Protein AF-0000000069320226 (afdb_homodimer)

Solvent-accessible surface area (backbone atoms only — not comparable to full-atom values): 16463 Å² total; per-residue (Å²): 126,46,78,75,74,82,74,47,65,64,61,58,48,52,56,50,51,58,56,57,62,67,60,66,72,74,77,67,80,69,78,72,74,33,50,42,43,72,74,37,72,58,61,58,64,47,79,33,36,35,83,75,21,48,74,45,47,28,36,53,41,37,29,59,73,36,49,50,47,40,26,36,74,86,66,43,79,59,66,71,36,90,81,41,33,42,65,42,82,47,23,33,40,37,35,48,42,46,58,78,87,66,67,42,59,89,73,43,49,37,41,38,30,46,32,31,34,36,94,70,32,71,44,72,54,67,65,20,45,35,38,57,42,78,73,70,74,75,70,75,70,71,76,130,124,50,77,77,72,83,77,47,66,63,61,57,49,54,54,50,52,58,56,57,62,70,58,66,72,73,78,68,79,70,78,71,74,35,48,41,42,72,74,37,72,57,61,58,63,45,77,32,37,35,83,73,22,48,74,47,49,27,35,54,41,37,30,60,72,36,48,51,47,41,26,37,75,86,66,43,78,58,65,70,36,90,82,42,31,41,64,44,84,45,24,34,39,36,33,48,43,47,57,78,86,67,68,43,58,89,75,40,47,35,40,40,27,46,32,32,34,37,93,70,33,71,43,72,52,66,66,21,45,35,39,58,41,79,74,71,74,75,70,75,72,71,74,131

Secondary structure (DSSP, 8-state):
--------HHHHHHHHHHHHHT-----------EEEEEEEPPPSEEEEETTT-EEE--EEEEESPPEEEEEETTSPBP--BTTTEEE-TTS-EEE----GGG--HHHHEEEEEEEEE-SS-EEEEEEEEEEEE-----------/--------HHHHHHHHHHHHHT-----------EEEEEEEPPPSEEEEETTT-EEE--EEEEESPPEEEEEETTSPBP--BTTTEEE-TTS-EEE----GGG--HHHHEEEEEEEEE-SS-EEEEEEEEEEEE-----------

Organism: Aedes albopictus (NCBI:txid7160)

Foldseek 3Di:
DDDPPPPPVVVVVVVVVVVVVVPPVPPPPCLPWWWKDWPDFWDQEDEEALAPWDKTATAIQTVVGWWKFKAFPVGHTDADDPQAWHADRRHMITGHRDDPVPDDCRRQFGWMWMWIGDPVGIDIGHIYGHHYDYPPPPPPPPDD/DDPPPPPPVVVVVVVVVVVVVVPPVPPPPCLPWWWKDWPDFWDQEDEEALAPWDKTATAIQTVVGWWKFKAFPVGHTDADDPQAWHADRRHMITGHRDDPVPDDCRRQFGWMWMWIGDPVGIDIGHIYGHHYDYPPPPPPPPDD

pLDDT: mean 82.7, std 19.98, range [33.03, 98.56]

InterPro domains:
  IPR007110 Immunoglobulin-like domain [PS50835] (36-125)
  IPR013783 Immunoglobulin-like fold [G3DSA:2.60.40.10] (31-133)
  IPR036179 Immunoglobulin-like domain superfamily [SSF48726] (34-122)

Structure (mmCIF, N/CA/C/O backbone):
data_AF-0000000069320226-model_v1
#
loop_
_entity.id
_entity.type
_entity.pdbx_description
1 polymer 'Uncharacterized protein'
#
loop_
_atom_site.group_PDB
_atom_site.id
_atom_site.type_symbol
_atom_site.label_atom_id
_atom_site.label_alt_id
_atom_site.label_comp_id
_atom_site.label_asym_id
_atom_site.label_entity_id
_atom_site.label_seq_id
_atom_site.pdbx_PDB_ins_code
_atom_site.Cartn_x
_atom_site.Cartn_y
_atom_site.Cartn_z
_atom_site.occupancy
_atom_site.B_iso_or_equiv
_atom_site.auth_seq_id
_atom_site.auth_comp_id
_atom_site.auth_asym_id
_atom_site.auth_atom_id
_atom_site.pdbx_PDB_model_num
ATOM 1 N N . MET A 1 1 ? 8.789 -79.75 -36.688 1 33.66 1 MET A N 1
ATOM 2 C CA . MET A 1 1 ? 9.211 -78.75 -35.688 1 33.66 1 MET A CA 1
ATOM 3 C C . MET A 1 1 ? 9.125 -77.375 -36.25 1 33.66 1 MET A C 1
ATOM 5 O O . MET A 1 1 ? 9.938 -76.938 -37.094 1 33.66 1 MET A O 1
ATOM 9 N N . ARG A 1 2 ? 7.789 -76.875 -36.469 1 36.62 2 ARG A N 1
ATOM 10 C CA . ARG A 1 2 ? 7.387 -75.688 -37.156 1 36.62 2 ARG A CA 1
ATOM 11 C C . ARG A 1 2 ? 7.816 -74.438 -36.406 1 36.62 2 ARG A C 1
ATOM 13 O O . ARG A 1 2 ? 7.566 -74.312 -35.188 1 36.62 2 ARG A O 1
ATOM 20 N N . CYS A 1 3 ? 9.008 -73.875 -36.719 1 41.38 3 CYS A N 1
ATOM 21 C CA . CYS A 1 3 ? 9.648 -72.625 -36.281 1 41.38 3 CYS A CA 1
ATOM 22 C C . CYS A 1 3 ? 8.711 -71.438 -36.438 1 41.38 3 CYS A C 1
ATOM 24 O O . CYS A 1 3 ? 8.203 -71.188 -37.531 1 41.38 3 CYS A O 1
ATOM 26 N N . ILE A 1 4 ? 7.809 -71.062 -35.438 1 42.97 4 ILE A N 1
ATOM 27 C CA . ILE A 1 4 ? 6.969 -69.875 -35.406 1 42.97 4 ILE A CA 1
ATOM 28 C C . ILE A 1 4 ? 7.828 -68.625 -35.625 1 42.97 4 ILE A C 1
ATOM 30 O O . ILE A 1 4 ? 8.789 -68.438 -34.875 1 42.97 4 ILE A O 1
ATOM 34 N N . ARG A 1 5 ? 7.988 -68.125 -36.906 1 45.09 5 ARG A N 1
ATOM 35 C CA . ARG A 1 5 ? 8.656 -66.875 -37.312 1 45.09 5 ARG A CA 1
ATOM 36 C C . ARG A 1 5 ? 7.988 -65.688 -36.719 1 45.09 5 ARG A C 1
ATOM 38 O O . ARG A 1 5 ? 6.824 -65.375 -37 1 45.09 5 ARG A O 1
ATOM 45 N N . ILE A 1 6 ? 8.352 -65.312 -35.469 1 53.41 6 ILE A N 1
ATOM 46 C CA . ILE A 1 6 ? 8.023 -64.125 -34.719 1 53.41 6 ILE A CA 1
ATOM 47 C C . ILE A 1 6 ? 8.18 -62.875 -35.594 1 53.41 6 ILE A C 1
ATOM 49 O O . ILE A 1 6 ? 7.91 -61.75 -35.188 1 53.41 6 ILE A O 1
ATOM 53 N N . ASN A 1 7 ? 8.609 -63.094 -36.969 1 54.53 7 ASN A N 1
ATOM 54 C CA . ASN A 1 7 ? 8.875 -61.906 -37.75 1 54.53 7 ASN A CA 1
ATOM 55 C C . ASN A 1 7 ? 7.598 -61.312 -38.312 1 54.53 7 ASN A C 1
ATOM 57 O O . ASN A 1 7 ? 7.449 -61.219 -39.531 1 54.53 7 ASN A O 1
ATOM 61 N N . ASP A 1 8 ? 6.461 -61.625 -37.656 1 59.06 8 ASP A N 1
ATOM 62 C CA . ASP A 1 8 ? 5.328 -61 -38.312 1 59.06 8 ASP A CA 1
ATOM 63 C C . ASP A 1 8 ? 5.305 -59.5 -38.031 1 59.06 8 ASP A C 1
ATOM 65 O O . ASP A 1 8 ? 5.305 -59.062 -36.875 1 59.06 8 ASP A O 1
ATOM 69 N N . PRO A 1 9 ? 5.613 -58.688 -39.094 1 71.5 9 PRO A N 1
ATOM 70 C CA . PRO A 1 9 ? 5.68 -57.219 -39.062 1 71.5 9 PRO A CA 1
ATOM 71 C C . PRO A 1 9 ? 4.414 -56.594 -38.5 1 71.5 9 PRO A C 1
ATOM 73 O O . PRO A 1 9 ? 4.465 -55.469 -37.938 1 71.5 9 PRO A O 1
ATOM 76 N N . MET A 1 10 ? 3.326 -57.312 -38.469 1 66.88 10 MET A N 1
ATOM 77 C CA . MET A 1 10 ? 2.082 -56.719 -38 1 66.88 10 MET A CA 1
ATOM 78 C C . MET A 1 10 ? 2.066 -56.594 -36.5 1 66.88 10 MET A C 1
ATOM 80 O O . MET A 1 10 ? 1.554 -55.594 -35.938 1 66.88 10 MET A O 1
ATOM 84 N N . VAL A 1 11 ? 2.664 -57.625 -35.844 1 68 11 VAL A N 1
ATOM 85 C CA . VAL A 1 11 ? 2.678 -57.594 -34.375 1 68 11 VAL A CA 1
ATOM 86 C C . VAL A 1 11 ? 3.627 -56.5 -33.906 1 68 11 VAL A C 1
ATOM 88 O O . VAL A 1 11 ? 3.324 -55.812 -32.938 1 68 11 VAL A O 1
ATOM 91 N N . THR A 1 12 ? 4.738 -56.375 -34.625 1 69.88 12 THR A N 1
ATOM 92 C CA . THR A 1 12 ? 5.695 -55.344 -34.281 1 69.88 12 THR A CA 1
ATOM 93 C C . THR A 1 12 ? 5.098 -53.938 -34.5 1 69.88 12 THR A C 1
ATOM 95 O O . THR A 1 12 ? 5.328 -53.031 -33.719 1 69.88 12 THR A O 1
ATOM 98 N N . MET A 1 13 ? 4.309 -53.844 -35.531 1 68.12 13 MET A N 1
ATOM 99 C CA . MET A 1 13 ? 3.68 -52.531 -35.844 1 68.12 13 MET A CA 1
ATOM 100 C C . MET A 1 13 ? 2.609 -52.219 -34.781 1 68.12 13 MET A C 1
ATOM 102 O O . MET A 1 13 ? 2.471 -51.062 -34.375 1 68.12 13 MET A O 1
ATOM 106 N N . ALA A 1 14 ? 1.894 -53.281 -34.375 1 66.5 14 ALA A N 1
ATOM 107 C CA . ALA A 1 14 ? 0.832 -53.062 -33.406 1 66.5 14 ALA A CA 1
ATOM 108 C C . ALA A 1 14 ? 1.408 -52.656 -32.031 1 66.5 14 ALA A C 1
ATOM 110 O O . ALA A 1 14 ? 0.855 -51.781 -31.359 1 66.5 14 ALA A O 1
ATOM 111 N N . LEU A 1 15 ? 2.58 -53.219 -31.703 1 63.09 15 LEU A N 1
ATOM 112 C CA . LEU A 1 15 ? 3.254 -52.844 -30.453 1 63.09 15 LEU A CA 1
ATOM 113 C C . LEU A 1 15 ? 3.814 -51.438 -30.516 1 63.09 15 LEU A C 1
ATOM 115 O O . LEU A 1 15 ? 3.742 -50.688 -29.547 1 63.09 15 LEU A O 1
ATOM 119 N N . LEU A 1 16 ? 4.238 -51 -31.672 1 63.66 16 LEU A N 1
ATOM 120 C CA . LEU A 1 16 ? 4.762 -49.656 -31.859 1 63.66 16 LEU A CA 1
ATOM 121 C C . LEU A 1 16 ? 3.641 -48.625 -31.781 1 63.66 16 LEU A C 1
ATOM 123 O O . LEU A 1 16 ? 3.814 -47.531 -31.203 1 63.66 16 LEU A O 1
ATOM 127 N N . LEU A 1 17 ? 2.479 -48.906 -32.375 1 61.53 17 LEU A N 1
ATOM 128 C CA . LEU A 1 17 ? 1.35 -47.969 -32.312 1 61.53 17 LEU A CA 1
ATOM 129 C C . LEU A 1 17 ? 0.829 -47.844 -30.891 1 61.53 17 LEU A C 1
ATOM 131 O O . LEU A 1 17 ? 0.44 -46.75 -30.469 1 61.53 17 LEU A O 1
ATOM 135 N N . ALA A 1 18 ? 0.818 -48.906 -30.156 1 60.84 18 ALA A N 1
ATOM 136 C CA . ALA A 1 18 ? 0.368 -48.844 -28.766 1 60.84 18 ALA A CA 1
ATOM 137 C C . ALA A 1 18 ? 1.322 -48.031 -27.922 1 60.84 18 ALA A C 1
ATOM 139 O O . ALA A 1 18 ? 0.889 -47.281 -27.031 1 60.84 18 ALA A O 1
ATOM 140 N N . LEU A 1 19 ? 2.588 -48.031 -28.266 1 59.72 19 LEU A N 1
ATOM 141 C CA . LEU A 1 19 ? 3.57 -47.219 -27.562 1 59.72 19 LEU A CA 1
ATOM 142 C C . LEU A 1 19 ? 3.42 -45.75 -27.922 1 59.72 19 LEU A C 1
ATOM 144 O O . LEU A 1 19 ? 3.568 -44.875 -27.062 1 59.72 19 LEU A O 1
ATOM 148 N N . TRP A 1 20 ? 3.146 -45.406 -29.188 1 58.53 20 TRP A N 1
ATOM 149 C CA . TRP A 1 20 ? 2.98 -44.031 -29.609 1 58.53 20 TRP A CA 1
ATOM 150 C C . TRP A 1 20 ? 1.748 -43.406 -28.953 1 58.53 20 TRP A C 1
ATOM 152 O O . TRP A 1 20 ? 1.756 -42.219 -28.609 1 58.53 20 TRP A O 1
ATOM 162 N N . MET A 1 21 ? 0.679 -44.062 -28.844 1 52.94 21 MET A N 1
ATOM 163 C CA . MET A 1 21 ? -0.532 -43.406 -28.328 1 52.94 21 MET A CA 1
ATOM 164 C C . MET A 1 21 ? -0.373 -43.031 -26.859 1 52.94 21 MET A C 1
ATOM 166 O O . MET A 1 21 ? -1.13 -42.219 -26.344 1 52.94 21 MET A O 1
ATOM 170 N N . ASN A 1 22 ? 0.373 -43.812 -26.203 1 51.66 22 ASN A N 1
ATOM 171 C CA . ASN A 1 22 ? 0.366 -43.5 -24.781 1 51.66 22 ASN A CA 1
ATOM 172 C C . ASN A 1 22 ? 1.066 -42.188 -24.5 1 51.66 22 ASN A C 1
ATOM 174 O O . ASN A 1 22 ? 1.091 -41.719 -23.359 1 51.66 22 ASN A O 1
ATOM 178 N N . PHE A 1 23 ? 1.789 -41.688 -25.5 1 52.38 23 PHE A N 1
ATOM 179 C CA . PHE A 1 23 ? 2.479 -40.469 -25.125 1 52.38 23 PHE A CA 1
ATOM 180 C C . PHE A 1 23 ? 1.559 -39.25 -25.297 1 52.38 23 PHE A C 1
ATOM 182 O O . PHE A 1 23 ? 1.672 -38.5 -26.266 1 52.38 23 PHE A O 1
ATOM 189 N N . GLY A 1 24 ? 0.287 -39.438 -25.391 1 48.84 24 GLY A N 1
ATOM 190 C CA . GLY A 1 24 ? -0.36 -38.156 -25.297 1 48.84 24 GLY A CA 1
ATOM 191 C C . GLY A 1 24 ? 0.166 -37.281 -24.172 1 48.84 24 GLY A C 1
ATOM 192 O O . GLY A 1 24 ? -0.126 -37.562 -23 1 48.84 24 GLY A O 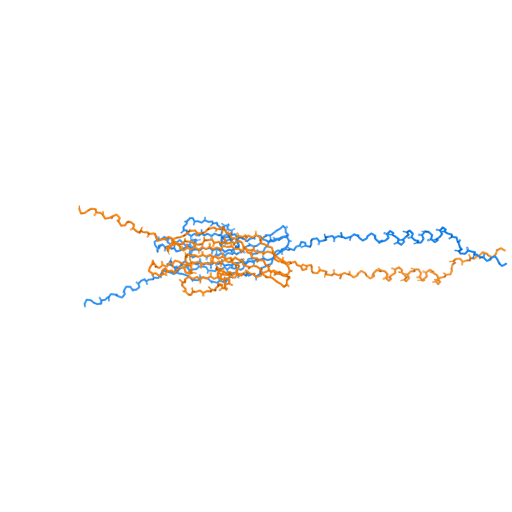1
ATOM 193 N N . PHE A 1 25 ? 1.41 -36.812 -24.234 1 49.41 25 PHE A N 1
ATOM 194 C CA . PHE A 1 25 ? 1.939 -35.75 -23.375 1 49.41 25 PHE A CA 1
ATOM 195 C C . PHE A 1 25 ? 0.95 -34.594 -23.266 1 49.41 25 PHE A C 1
ATOM 197 O O . PHE A 1 25 ? 0.789 -33.812 -24.203 1 49.41 25 PHE A O 1
ATOM 204 N N . THR A 1 26 ? -0.249 -34.75 -22.75 1 49.97 26 THR A N 1
ATOM 205 C CA . THR A 1 26 ? -1.006 -33.562 -22.406 1 49.97 26 THR A CA 1
ATOM 206 C C . THR A 1 26 ? -0.141 -32.562 -21.625 1 49.97 26 THR A C 1
ATOM 208 O O . THR A 1 26 ? 0.236 -32.844 -20.484 1 49.97 26 THR A O 1
ATOM 211 N N . LEU A 1 27 ? 0.745 -31.812 -22.281 1 49.94 27 LEU A N 1
ATOM 212 C CA . LEU A 1 27 ? 1.272 -30.578 -21.688 1 49.94 27 LEU A CA 1
ATOM 213 C C . LEU A 1 27 ? 0.163 -29.781 -21 1 49.94 27 LEU A C 1
ATOM 215 O O . LEU A 1 27 ? -0.677 -29.188 -21.672 1 49.94 27 LEU A O 1
ATOM 219 N N . ALA A 1 28 ? -0.624 -30.281 -20.156 1 48.59 28 ALA A N 1
ATOM 220 C CA . ALA A 1 28 ? -1.536 -29.438 -19.375 1 48.59 28 ALA A CA 1
ATOM 221 C C . ALA A 1 28 ? -0.806 -28.25 -18.766 1 48.59 28 ALA A C 1
ATOM 223 O O . ALA A 1 28 ? 0.168 -28.422 -18.031 1 48.59 28 ALA A O 1
ATOM 224 N N . PHE A 1 29 ? -0.643 -27.141 -19.469 1 53.44 29 PHE A N 1
ATOM 225 C CA . PHE A 1 29 ? -0.378 -25.875 -18.812 1 53.44 29 PHE A CA 1
ATOM 226 C C . PHE A 1 29 ? -1.276 -25.703 -17.594 1 53.44 29 PHE A C 1
ATOM 228 O O . PHE A 1 29 ? -2.459 -25.391 -17.719 1 53.44 29 PHE A O 1
ATOM 235 N N . ASP A 1 30 ? -1.322 -26.5 -16.656 1 55.81 30 ASP A N 1
ATOM 236 C CA . ASP A 1 30 ? -2.139 -26.359 -15.445 1 55.81 30 ASP A CA 1
ATOM 237 C C . ASP A 1 30 ? -1.843 -25.047 -14.727 1 55.81 30 ASP A C 1
ATOM 239 O O . ASP A 1 30 ? -0.76 -24.875 -14.164 1 55.81 30 ASP A O 1
ATOM 243 N N . SER A 1 31 ? -2.24 -23.906 -15.359 1 66.19 31 SER A N 1
ATOM 244 C CA . SER A 1 31 ? -2.258 -22.703 -14.539 1 66.19 31 SER A CA 1
ATOM 245 C C . SER A 1 31 ? -2.867 -22.969 -13.164 1 66.19 31 SER A C 1
ATOM 247 O O . SER A 1 31 ? -3.996 -23.453 -13.07 1 66.19 31 SER A O 1
ATOM 249 N N . HIS A 1 32 ? -2.16 -23.406 -12.133 1 81.44 32 HIS A N 1
ATOM 250 C CA . HIS A 1 32 ? -2.629 -23.734 -10.797 1 81.44 32 HIS A CA 1
ATOM 251 C C . HIS A 1 32 ? -3.307 -22.547 -10.133 1 81.44 32 HIS A C 1
ATOM 253 O O . HIS A 1 32 ? -2.672 -21.516 -9.906 1 81.44 32 HIS A O 1
ATOM 259 N N . LEU A 1 33 ? -4.633 -22.516 -10.164 1 91.69 33 LEU A N 1
ATOM 260 C CA . LEU A 1 33 ? -5.406 -21.547 -9.398 1 91.69 33 LEU A CA 1
ATOM 261 C C . LEU A 1 33 ? -5.172 -21.703 -7.902 1 91.69 33 LEU A C 1
ATOM 263 O O . LEU A 1 33 ? -5.129 -22.828 -7.398 1 91.69 33 LEU A O 1
ATOM 267 N N . ARG A 1 34 ? -4.801 -20.625 -7.324 1 93.56 34 ARG A N 1
ATOM 268 C CA . ARG A 1 34 ? -4.562 -20.594 -5.887 1 93.56 34 ARG A CA 1
ATOM 269 C C . ARG A 1 34 ? -5.359 -19.484 -5.223 1 93.56 34 ARG A C 1
ATOM 271 O O . ARG A 1 34 ? -5.383 -18.344 -5.715 1 93.56 34 ARG A O 1
ATOM 278 N N . GLY A 1 35 ? -6.035 -19.75 -4.082 1 96.25 35 GLY A N 1
ATOM 279 C CA . GLY A 1 35 ? -6.77 -18.75 -3.33 1 96.25 35 GLY A CA 1
ATOM 280 C C . GLY A 1 35 ? -5.871 -17.719 -2.662 1 96.25 35 GLY A C 1
ATOM 281 O O . GLY A 1 35 ? -4.656 -17.906 -2.592 1 96.25 35 GLY A O 1
ATOM 282 N N . PRO A 1 36 ? -6.52 -16.719 -2.145 1 97.94 36 PRO A N 1
ATOM 283 C CA . PRO A 1 36 ? -5.73 -15.664 -1.501 1 97.94 36 PRO A CA 1
ATOM 284 C C . PRO A 1 36 ? -5.152 -16.094 -0.158 1 97.94 36 PRO A C 1
ATOM 286 O O . PRO A 1 36 ? -5.793 -16.844 0.583 1 97.94 36 PRO A O 1
ATOM 289 N N . SER A 1 37 ? -3.928 -15.633 0.042 1 97.25 37 SER A N 1
ATOM 290 C CA . SER A 1 37 ? -3.254 -15.773 1.329 1 97.25 37 SER A CA 1
ATOM 291 C C . SER A 1 37 ? -2.51 -14.492 1.701 1 97.25 37 SER A C 1
ATOM 293 O O . SER A 1 37 ? -1.798 -13.922 0.875 1 97.25 37 SER A O 1
ATOM 295 N N . PHE A 1 38 ? -2.699 -14.031 2.955 1 97.62 38 PHE A N 1
ATOM 296 C CA . PHE A 1 38 ? -2.055 -12.789 3.354 1 97.62 38 PHE A CA 1
ATOM 297 C C . PHE A 1 38 ? -0.539 -12.938 3.354 1 97.62 38 PHE A C 1
ATOM 299 O O . PHE A 1 38 ? -0.006 -13.898 3.912 1 97.62 38 PHE A O 1
ATOM 306 N N . VAL A 1 39 ? 0.011 -12.109 2.621 1 96.06 39 VAL A N 1
ATOM 307 C CA . VAL A 1 39 ? 1.458 -11.961 2.73 1 96.06 39 VAL A CA 1
ATOM 308 C C . VAL A 1 39 ? 1.794 -11.055 3.912 1 96.06 39 VAL A C 1
ATOM 310 O O . VAL A 1 39 ? 2.738 -11.32 4.66 1 96.06 39 VAL A O 1
ATOM 313 N N . MET A 1 40 ? 0.945 -9.992 4.047 1 94.56 40 MET A N 1
ATOM 314 C CA . MET A 1 40 ? 1.042 -9.055 5.156 1 94.56 40 MET A CA 1
ATOM 315 C C . MET A 1 40 ? -0.34 -8.727 5.715 1 94.56 40 MET A C 1
ATOM 317 O O . MET A 1 40 ? -1.155 -8.102 5.035 1 94.56 40 MET A O 1
ATOM 321 N N . GLU A 1 41 ? -0.503 -9.062 6.969 1 95.69 41 GLU A N 1
ATOM 322 C CA . GLU A 1 41 ? -1.722 -8.656 7.664 1 95.69 41 GLU A CA 1
ATOM 323 C C . GLU A 1 41 ? -1.539 -7.305 8.352 1 95.69 41 GLU A C 1
ATOM 325 O O . GLU A 1 41 ? -0.445 -6.984 8.82 1 95.69 41 GLU A O 1
ATOM 330 N N . PRO A 1 42 ? -2.65 -6.605 8.562 1 96.62 42 PRO A N 1
ATOM 331 C CA . PRO A 1 42 ? -2.525 -5.324 9.266 1 96.62 42 PRO A CA 1
ATOM 332 C C . PRO A 1 42 ? -2.279 -5.488 10.758 1 96.62 42 PRO A C 1
ATOM 334 O O . PRO A 1 42 ? -2.553 -6.555 11.32 1 96.62 42 PRO A O 1
ATOM 337 N N . PRO A 1 43 ? -1.676 -4.504 11.328 1 95.25 43 PRO A N 1
ATOM 338 C CA . PRO A 1 43 ? -1.485 -4.574 12.781 1 95.25 43 PRO A CA 1
ATOM 339 C C . PRO A 1 43 ? -2.805 -4.598 13.547 1 95.25 43 PRO A C 1
ATOM 341 O O . PRO A 1 43 ? -3.832 -4.148 13.031 1 95.25 43 PRO A O 1
ATOM 344 N N . PRO A 1 44 ? -2.744 -5.109 14.75 1 96.75 44 PRO A N 1
ATOM 345 C CA . PRO A 1 44 ? -3.996 -5.219 15.508 1 96.75 44 PRO A CA 1
ATOM 346 C C . PRO A 1 44 ? -4.52 -3.863 15.977 1 96.75 44 PRO A C 1
ATOM 348 O O . PRO A 1 44 ? -5.715 -3.719 16.25 1 96.75 44 PRO A O 1
ATOM 351 N N . ARG A 1 45 ? -3.529 -2.92 16.156 1 97.69 45 ARG A N 1
ATOM 352 C CA . ARG A 1 45 ? -3.922 -1.595 16.625 1 97.69 45 ARG A CA 1
ATOM 353 C C . ARG A 1 45 ? -3.152 -0.503 15.891 1 97.69 45 ARG A C 1
ATOM 355 O O . ARG A 1 45 ? -1.973 -0.674 15.57 1 97.69 45 ARG A O 1
ATOM 362 N N . LEU A 1 46 ? -3.846 0.582 15.703 1 96.75 46 LEU A N 1
ATOM 363 C CA . LEU A 1 46 ? -3.248 1.803 15.18 1 96.75 46 LEU A CA 1
ATOM 364 C C . LEU A 1 46 ? -3.691 3.018 15.984 1 96.75 46 LEU A C 1
ATOM 366 O O . LEU A 1 46 ? -4.883 3.33 16.047 1 96.75 46 LEU A O 1
ATOM 370 N N . GLU A 1 47 ? -2.752 3.652 16.609 1 96.44 47 GLU A N 1
ATOM 371 C CA . GLU A 1 47 ? -2.986 4.941 17.25 1 96.44 47 GLU A CA 1
ATOM 372 C C . GLU A 1 47 ? -2.27 6.066 16.516 1 96.44 47 GLU A C 1
ATOM 374 O O . GLU A 1 47 ? -1.083 5.953 16.203 1 96.44 47 GLU A O 1
ATOM 379 N N . PHE A 1 48 ? -3.014 7.156 16.281 1 92.5 48 PHE A N 1
ATOM 380 C CA . PHE A 1 48 ? -2.402 8.266 15.547 1 92.5 48 PHE A CA 1
ATOM 381 C C . PHE A 1 48 ? -2.998 9.594 15.992 1 92.5 48 PHE A C 1
ATOM 383 O O . PHE A 1 48 ? -4.008 9.625 16.703 1 92.5 48 PHE A O 1
ATOM 390 N N . SER A 1 49 ? -2.391 10.68 15.641 1 91.12 49 SER A N 1
ATOM 391 C CA . SER A 1 49 ? -2.895 12.008 15.969 1 91.12 49 SER A CA 1
ATOM 392 C C . SER A 1 49 ? -3.596 12.648 14.773 1 91.12 49 SER A C 1
ATOM 394 O O . SER A 1 49 ? -3.357 12.258 13.633 1 91.12 49 SER A O 1
ATOM 396 N N . ASN A 1 50 ? -4.383 13.578 15.008 1 90.38 50 ASN A N 1
ATOM 397 C CA . ASN A 1 50 ? -5.109 14.266 13.945 1 90.38 50 ASN A CA 1
ATOM 398 C C . ASN A 1 50 ? -4.16 15.016 13.016 1 90.38 50 ASN A C 1
ATOM 400 O O . ASN A 1 50 ? -4.457 15.203 11.836 1 90.38 50 ASN A O 1
ATOM 404 N N . SER A 1 51 ? -3.016 15.414 13.523 1 83.62 51 SER A N 1
ATOM 405 C CA . SER A 1 51 ? -2.107 16.234 12.742 1 83.62 51 SER A CA 1
ATOM 406 C C . SER A 1 51 ? -1.215 15.383 11.844 1 83.62 51 SER A C 1
ATOM 408 O O . SER A 1 51 ? -0.777 15.836 10.781 1 83.62 51 SER A O 1
ATOM 410 N N . SER A 1 52 ? -1.021 14.141 12.164 1 83.44 52 SER A N 1
ATOM 411 C CA . SER A 1 52 ? -0.086 13.305 11.422 1 83.44 52 SER A CA 1
ATOM 412 C C . SER A 1 52 ? -0.817 12.398 10.438 1 83.44 52 SER A C 1
ATOM 414 O O . SER A 1 52 ? -0.263 12.023 9.406 1 83.44 52 SER A O 1
ATOM 416 N N . GLY A 1 53 ? -2.064 12.117 10.836 1 89.44 53 GLY A N 1
ATOM 417 C CA . GLY A 1 53 ? -2.748 11.094 10.062 1 89.44 53 GLY A CA 1
ATOM 418 C C . GLY A 1 53 ? -2.26 9.688 10.367 1 89.44 53 GLY A C 1
ATOM 419 O O . GLY A 1 53 ? -1.542 9.477 11.344 1 89.44 53 GLY A O 1
ATOM 420 N N . GLY A 1 54 ? -2.805 8.695 9.578 1 91.56 54 GLY A N 1
ATOM 421 C CA . GLY A 1 54 ? -2.441 7.305 9.789 1 91.56 54 GLY A CA 1
ATOM 422 C C . GLY A 1 54 ? -2.613 6.453 8.547 1 91.56 54 GLY A C 1
ATOM 423 O O . GLY A 1 54 ? -3.186 6.902 7.551 1 91.56 54 GLY A O 1
ATOM 424 N N . TRP A 1 55 ? -2.023 5.266 8.617 1 94.75 55 TRP A N 1
ATOM 425 C CA . TRP A 1 55 ? -2.18 4.348 7.492 1 94.75 55 TRP A CA 1
ATOM 426 C C . TRP A 1 55 ? -2.152 2.9 7.965 1 94.75 55 TRP A C 1
ATOM 428 O O . TRP A 1 55 ? -1.469 2.568 8.938 1 94.75 55 TRP A O 1
ATOM 438 N N . LEU A 1 56 ? -2.828 2.043 7.246 1 96.38 56 LEU A N 1
ATOM 439 C CA . LEU A 1 56 ? -2.846 0.594 7.406 1 96.38 56 LEU A CA 1
ATOM 440 C C . LEU A 1 56 ? -2.436 -0.1 6.113 1 96.38 56 LEU A C 1
ATOM 442 O O . LEU A 1 56 ? -2.832 0.321 5.023 1 96.38 56 LEU A O 1
ATOM 446 N N . ASP A 1 57 ? -1.565 -1.054 6.191 1 96.25 57 ASP A N 1
ATOM 447 C CA . ASP A 1 57 ? -1.168 -1.781 4.988 1 96.25 57 ASP A CA 1
ATOM 448 C C . ASP A 1 57 ? -1.548 -3.258 5.09 1 96.25 57 ASP A C 1
ATOM 450 O O . ASP A 1 57 ? -1.578 -3.822 6.188 1 96.25 57 ASP A O 1
ATOM 454 N N . CYS A 1 58 ? -1.828 -3.848 4.043 1 97.56 58 CYS A N 1
ATOM 455 C CA . CYS A 1 58 ? -2.23 -5.238 3.855 1 97.56 58 CYS A CA 1
ATOM 456 C C . CYS A 1 58 ? -1.844 -5.738 2.469 1 97.56 58 CYS A C 1
ATOM 458 O O . CYS A 1 58 ? -1.842 -4.969 1.506 1 97.56 58 CYS A O 1
ATOM 460 N N . SER A 1 59 ? -1.448 -6.961 2.305 1 97.19 59 SER A N 1
ATOM 461 C CA . SER A 1 59 ? -1.146 -7.562 1.009 1 97.19 59 SER A CA 1
ATOM 462 C C . SER A 1 59 ? -1.431 -9.062 1.015 1 97.19 59 SER A C 1
ATOM 464 O O . SER A 1 59 ? -1.465 -9.688 2.076 1 97.19 59 SER A O 1
ATOM 466 N N . ALA A 1 60 ? -1.655 -9.531 -0.117 1 97.12 60 ALA A N 1
ATOM 467 C CA . ALA A 1 60 ? -1.964 -10.953 -0.261 1 97.12 60 ALA A CA 1
ATOM 468 C C . ALA A 1 60 ? -1.413 -11.5 -1.573 1 97.12 60 ALA A C 1
ATOM 470 O O . ALA A 1 60 ? -1.201 -10.75 -2.529 1 97.12 60 ALA A O 1
ATOM 471 N N . SER A 1 61 ? -1.175 -12.773 -1.561 1 95.25 61 SER A N 1
ATOM 472 C CA . SER A 1 61 ? -0.765 -13.492 -2.76 1 95.25 61 SER A CA 1
ATOM 473 C C . SER A 1 61 ? -1.806 -14.531 -3.162 1 95.25 61 SER A C 1
ATOM 475 O O . SER A 1 61 ? -2.654 -14.914 -2.354 1 95.25 61 SER A O 1
ATOM 477 N N . GLY A 1 62 ? -1.786 -14.828 -4.43 1 94.56 62 GLY A N 1
ATOM 478 C CA . GLY A 1 62 ? -2.68 -15.812 -5.02 1 94.56 62 GLY A CA 1
ATOM 479 C C . GLY A 1 62 ? -2.584 -15.875 -6.531 1 94.56 62 GLY A C 1
ATOM 480 O O . GLY A 1 62 ? -1.866 -15.086 -7.145 1 94.56 62 GLY A O 1
ATOM 481 N N . SER A 1 63 ? -3.266 -16.922 -6.988 1 91.12 63 SER A N 1
ATOM 482 C CA . SER A 1 63 ? -3.387 -17.078 -8.438 1 91.12 63 SER A CA 1
ATOM 483 C C . SER A 1 63 ? -4.832 -17.328 -8.844 1 91.12 63 SER A C 1
ATOM 485 O O . SER A 1 63 ? -5.398 -18.375 -8.547 1 91.12 63 SER A O 1
ATOM 487 N N . PRO A 1 64 ? -5.445 -16.359 -9.484 1 93.06 64 PRO A N 1
ATOM 488 C CA . PRO A 1 64 ? -4.852 -15.078 -9.883 1 93.06 64 PRO A CA 1
ATOM 489 C C . PRO A 1 64 ? -4.594 -14.156 -8.695 1 93.06 64 PRO A C 1
ATOM 491 O O . PRO A 1 64 ? -5.055 -14.422 -7.582 1 93.06 64 PRO A O 1
ATOM 494 N N . GLN A 1 65 ? -3.775 -13.023 -8.969 1 95 65 GLN A N 1
ATOM 495 C CA . GLN A 1 65 ? -3.453 -12.047 -7.93 1 95 65 GLN A CA 1
ATOM 496 C C . GLN A 1 65 ? -4.719 -11.492 -7.285 1 95 65 GLN A C 1
ATOM 498 O O . GLN A 1 65 ? -5.609 -11 -7.977 1 95 65 GLN A O 1
ATOM 503 N N . PRO A 1 66 ? -4.785 -11.508 -5.996 1 97.44 66 PRO A N 1
ATOM 504 C CA . PRO A 1 66 ? -5.992 -11.039 -5.312 1 97.44 66 PRO A CA 1
ATOM 505 C C . PRO A 1 66 ? -6.105 -9.516 -5.293 1 97.44 66 PRO A C 1
ATOM 507 O O . PRO A 1 66 ? -5.09 -8.812 -5.352 1 97.44 66 PRO A O 1
ATOM 510 N N . THR A 1 67 ? -7.312 -9.062 -5.152 1 96.94 67 THR A N 1
ATOM 511 C CA . THR A 1 67 ? -7.598 -7.66 -4.855 1 96.94 67 THR A CA 1
ATOM 512 C C . THR A 1 67 ? -7.723 -7.441 -3.35 1 96.94 67 THR A C 1
ATOM 514 O O . THR A 1 67 ? -8.148 -8.344 -2.621 1 96.94 67 THR A O 1
ATOM 517 N N . ILE A 1 68 ? -7.297 -6.289 -2.9 1 97.06 68 ILE A N 1
ATOM 518 C CA . ILE A 1 68 ? -7.379 -5.938 -1.485 1 97.06 68 ILE A CA 1
ATOM 519 C C . ILE A 1 68 ? -8.453 -4.871 -1.281 1 97.06 68 ILE A C 1
ATOM 521 O O . ILE A 1 68 ? -8.484 -3.871 -2.002 1 97.06 68 ILE A O 1
ATOM 525 N N . ASP A 1 69 ? -9.312 -5.16 -0.331 1 97.69 69 ASP A N 1
ATOM 526 C CA . ASP A 1 69 ? -10.336 -4.211 0.102 1 97.69 69 ASP A CA 1
ATOM 527 C C . ASP A 1 69 ? -10.383 -4.113 1.625 1 97.69 69 ASP A C 1
ATOM 529 O O . ASP A 1 69 ? -9.688 -4.859 2.322 1 97.69 69 ASP A O 1
ATOM 533 N N . TRP A 1 70 ? -11.25 -3.143 2.07 1 98.38 70 TRP A N 1
ATOM 534 C CA . TRP A 1 70 ? -11.383 -2.967 3.512 1 98.38 70 TRP A CA 1
ATOM 535 C C . TRP A 1 70 ? -12.844 -2.979 3.934 1 98.38 70 TRP A C 1
ATOM 537 O O . TRP A 1 70 ? -13.711 -2.514 3.191 1 98.38 70 TRP A O 1
ATOM 547 N N . LEU A 1 71 ? -13.016 -3.5 5.109 1 98.06 71 LEU A N 1
ATOM 548 C CA . LEU A 1 71 ? -14.344 -3.523 5.711 1 98.06 71 LEU A CA 1
ATOM 549 C C . LEU A 1 71 ? -14.359 -2.74 7.02 1 98.06 71 LEU A C 1
ATOM 551 O O . LEU A 1 71 ? -13.359 -2.703 7.738 1 98.06 71 L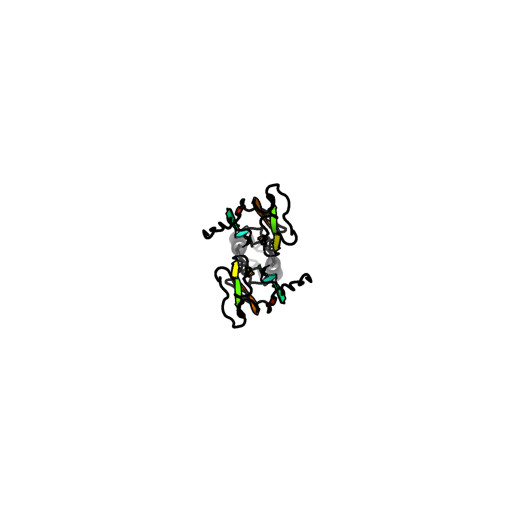EU A O 1
ATOM 555 N N . SER A 1 72 ? -15.531 -2.199 7.258 1 95.69 72 SER A N 1
ATOM 556 C CA . SER A 1 72 ? -15.781 -1.602 8.562 1 95.69 72 SER A CA 1
ATOM 557 C C . SER A 1 72 ? -16.297 -2.641 9.555 1 95.69 72 SER A C 1
ATOM 559 O O . SER A 1 72 ? -16.516 -3.799 9.195 1 95.69 72 SER A O 1
ATOM 561 N N . VAL A 1 73 ? -16.438 -2.211 10.766 1 89.62 73 VAL A N 1
ATOM 562 C CA . VAL A 1 73 ? -16.828 -3.104 11.852 1 89.62 73 VAL A CA 1
ATOM 563 C C . VAL A 1 73 ? -18.188 -3.727 11.547 1 89.62 73 VAL A C 1
ATOM 565 O O . VAL A 1 73 ? -18.438 -4.883 11.891 1 89.62 73 VAL A O 1
ATOM 568 N N . ASP A 1 74 ? -18.969 -2.953 10.875 1 91.44 74 ASP A N 1
ATOM 569 C CA . ASP A 1 74 ? -20.312 -3.436 10.602 1 91.44 74 ASP A CA 1
ATOM 570 C C . ASP A 1 74 ? -20.328 -4.316 9.359 1 91.44 74 ASP A C 1
ATOM 572 O O . ASP A 1 74 ? -21.406 -4.777 8.938 1 91.44 74 ASP A O 1
ATOM 576 N N . GLY A 1 75 ? -19.281 -4.52 8.75 1 91.12 75 GLY A N 1
ATOM 577 C CA . GLY A 1 75 ? -19.188 -5.395 7.594 1 91.12 75 GLY A CA 1
ATOM 578 C C . GLY A 1 75 ? -19.406 -4.668 6.281 1 91.12 75 GLY A C 1
ATOM 579 O O . GLY A 1 75 ? -19.469 -5.297 5.219 1 91.12 75 GLY A O 1
ATOM 580 N N . THR A 1 76 ? -19.484 -3.387 6.395 1 94 76 THR A N 1
ATOM 581 C CA . THR A 1 76 ? -19.656 -2.619 5.168 1 94 76 THR A CA 1
ATOM 582 C C . THR A 1 76 ? -18.312 -2.277 4.535 1 94 76 THR A C 1
ATOM 584 O O . THR A 1 76 ? -17.297 -2.191 5.23 1 94 76 THR A O 1
ATOM 587 N N . SER A 1 77 ? -18.359 -2.064 3.195 1 96.56 77 SER A N 1
ATOM 588 C CA . SER A 1 77 ? -17.141 -1.744 2.461 1 96.56 77 SER A CA 1
ATOM 589 C C . SER A 1 77 ? -16.656 -0.33 2.775 1 96.56 77 SER A C 1
ATOM 591 O O . SER A 1 77 ? -17.469 0.597 2.867 1 96.56 77 SER A O 1
ATOM 593 N N . VAL A 1 78 ? -15.422 -0.216 2.992 1 96.38 78 VAL A N 1
ATOM 594 C CA . VAL A 1 78 ? -14.781 1.067 3.262 1 96.38 78 VAL A CA 1
ATOM 595 C C . VAL A 1 78 ? -14.32 1.701 1.952 1 96.38 78 VAL A C 1
ATOM 597 O O . VAL A 1 78 ? -13.586 1.078 1.178 1 96.38 78 VAL A O 1
ATOM 600 N N . GLY A 1 79 ? -14.742 2.822 1.644 1 94.44 79 GLY A N 1
ATOM 601 C CA . GLY A 1 79 ? -14.312 3.527 0.446 1 94.44 79 GLY A CA 1
ATOM 602 C C . GLY A 1 79 ? -13.688 4.879 0.74 1 94.44 79 GLY A C 1
ATOM 603 O O . GLY A 1 79 ? -13.445 5.219 1.901 1 94.44 79 GLY A O 1
ATOM 604 N N . ASP A 1 80 ? -13.406 5.582 -0.326 1 93.94 80 ASP A N 1
ATOM 605 C CA . ASP A 1 80 ? -12.797 6.906 -0.208 1 93.94 80 ASP A CA 1
ATOM 606 C C . ASP A 1 80 ? -13.781 7.906 0.401 1 93.94 80 ASP A C 1
ATOM 608 O O . ASP A 1 80 ? -14.977 7.871 0.1 1 93.94 80 ASP A O 1
ATOM 612 N N . VAL A 1 81 ? -13.258 8.656 1.286 1 94.44 81 VAL A N 1
ATOM 613 C CA . VAL A 1 81 ? -13.945 9.844 1.787 1 94.44 81 VAL A CA 1
ATOM 614 C C . VAL A 1 81 ? -13.078 11.078 1.549 1 94.44 81 VAL A C 1
ATOM 616 O O . VAL A 1 81 ? -11.984 11.195 2.105 1 94.44 81 VAL A O 1
ATOM 619 N N . GLY A 1 82 ? -13.531 11.961 0.771 1 90.56 82 GLY A N 1
ATOM 620 C CA . GLY A 1 82 ? -12.758 13.125 0.367 1 90.56 82 GLY A CA 1
ATOM 621 C C . GLY A 1 82 ? -12.078 13.82 1.531 1 90.56 82 GLY A C 1
ATOM 622 O O . GLY A 1 82 ? -12.742 14.203 2.498 1 90.56 82 GLY A O 1
ATOM 623 N N . GLY A 1 83 ? -10.797 13.969 1.451 1 87.69 83 GLY A N 1
ATOM 624 C CA . GLY A 1 83 ? -10.031 14.695 2.449 1 87.69 83 GLY A CA 1
ATOM 625 C C . GLY A 1 83 ? -9.969 13.984 3.787 1 87.69 83 GLY A C 1
ATOM 626 O O . GLY A 1 83 ? -9.531 14.562 4.785 1 87.69 83 GLY A O 1
ATOM 627 N N . VAL A 1 84 ? -10.469 12.891 3.889 1 92.75 84 VAL A N 1
ATOM 628 C CA . VAL A 1 84 ? -10.523 12.211 5.18 1 92.75 84 VAL A CA 1
ATOM 629 C C . VAL A 1 84 ? -9.852 10.844 5.074 1 92.75 84 VAL A C 1
ATOM 631 O O . VAL A 1 84 ? -8.938 10.539 5.844 1 92.75 84 VAL A O 1
ATOM 634 N N . ARG A 1 85 ? -10.289 10 4.148 1 94.69 85 ARG A N 1
ATOM 635 C CA . ARG A 1 85 ? -9.812 8.625 4.016 1 94.69 85 ARG A CA 1
ATOM 636 C C . ARG A 1 85 ? -9.633 8.25 2.549 1 94.69 85 ARG A C 1
ATOM 638 O O . ARG A 1 85 ? -10.438 8.633 1.699 1 94.69 85 ARG A O 1
ATOM 645 N N . ARG A 1 86 ? -8.617 7.516 2.264 1 93.5 86 ARG A N 1
ATOM 646 C CA . ARG A 1 86 ? -8.352 6.996 0.925 1 93.5 86 ARG A CA 1
ATOM 647 C C . ARG A 1 86 ? -7.902 5.543 0.981 1 93.5 86 ARG A C 1
ATOM 649 O O . ARG A 1 86 ? -7.09 5.172 1.833 1 93.5 86 ARG A O 1
ATOM 656 N N . VAL A 1 87 ? -8.461 4.77 0.117 1 95.5 87 VAL A N 1
ATOM 657 C CA . VAL A 1 87 ? -7.996 3.395 -0.041 1 95.5 87 VAL A CA 1
ATOM 658 C C . VAL A 1 87 ? -7.18 3.271 -1.324 1 95.5 87 VAL A C 1
ATOM 660 O O . VAL A 1 87 ? -7.715 3.416 -2.426 1 95.5 87 VAL A O 1
ATOM 663 N N . LEU A 1 88 ? -5.945 2.932 -1.177 1 94.25 88 LEU A N 1
ATOM 664 C CA . LEU A 1 88 ? -5.062 2.814 -2.334 1 94.25 88 LEU A CA 1
ATOM 665 C C . LEU A 1 88 ? -5.219 1.453 -3.002 1 94.25 88 LEU A C 1
ATOM 667 O O . LEU A 1 88 ? -5.613 0.481 -2.354 1 94.25 88 LEU A O 1
ATOM 671 N N . ARG A 1 89 ? -4.805 1.34 -4.164 1 90.94 89 ARG A N 1
ATOM 672 C CA . ARG A 1 89 ? -5.047 0.156 -4.984 1 90.94 89 ARG A CA 1
ATOM 673 C C . ARG A 1 89 ? -4.199 -1.019 -4.512 1 90.94 89 ARG A C 1
ATOM 675 O O . ARG A 1 89 ? -4.574 -2.178 -4.699 1 90.94 89 ARG A O 1
ATOM 682 N N . ASN A 1 90 ? -3.1 -0.701 -3.918 1 95 90 ASN A N 1
ATOM 683 C CA . ASN A 1 90 ? -2.225 -1.789 -3.494 1 95 90 ASN A CA 1
ATOM 684 C C . ASN A 1 90 ? -2.604 -2.307 -2.109 1 95 90 ASN A C 1
ATOM 686 O O . ASN A 1 90 ? -1.906 -3.15 -1.545 1 95 90 ASN A O 1
ATOM 690 N N . GLY A 1 91 ? -3.633 -1.735 -1.522 1 95.5 91 GLY A N 1
ATOM 691 C CA . GLY A 1 91 ? -4.148 -2.303 -0.288 1 95.5 91 GLY A CA 1
ATOM 692 C C . GLY A 1 91 ? -3.871 -1.44 0.929 1 95.5 91 GLY A C 1
ATOM 693 O O . GLY A 1 91 ? -4.082 -1.872 2.064 1 95.5 91 GLY A O 1
ATOM 694 N N . THR A 1 92 ? -3.424 -0.239 0.735 1 96.88 92 THR A N 1
ATOM 695 C CA . THR A 1 92 ? -3.18 0.674 1.847 1 96.88 92 THR A CA 1
ATOM 696 C C . THR A 1 92 ? -4.418 1.521 2.133 1 96.88 92 THR A C 1
ATOM 698 O O . THR A 1 92 ? -5.035 2.057 1.21 1 96.88 92 THR A O 1
ATOM 701 N N . LEU A 1 93 ? -4.781 1.594 3.342 1 97.06 93 LEU A N 1
ATOM 702 C CA . LEU A 1 93 ? -5.82 2.512 3.799 1 97.06 93 LEU A CA 1
ATOM 703 C C . LEU A 1 93 ? -5.203 3.74 4.461 1 97.06 93 LEU A C 1
ATOM 705 O O . LEU A 1 93 ? -4.492 3.623 5.461 1 97.06 93 LEU A O 1
ATOM 709 N N . VAL A 1 94 ? -5.5 4.898 3.947 1 95.38 94 VAL A N 1
ATOM 710 C CA . VAL A 1 94 ? -4.918 6.145 4.43 1 95.38 94 VAL A CA 1
ATOM 711 C C . VAL A 1 94 ? -5.977 6.965 5.16 1 95.38 94 VAL A C 1
ATOM 713 O O . VAL A 1 94 ? -7.074 7.18 4.637 1 95.38 94 VAL A O 1
ATOM 716 N N . LEU A 1 95 ? -5.609 7.391 6.289 1 95.31 95 LEU A N 1
ATOM 717 C CA . LEU A 1 95 ? -6.387 8.367 7.043 1 95.31 95 LEU A CA 1
ATOM 718 C C . LEU A 1 95 ? -5.672 9.711 7.094 1 95.31 95 LEU A C 1
ATOM 720 O O . LEU A 1 95 ? -4.648 9.852 7.77 1 95.31 95 LEU A O 1
ATOM 724 N N . LEU A 1 96 ? -6.223 10.633 6.488 1 91.75 96 LEU A N 1
ATOM 725 C CA . LEU A 1 96 ? -5.562 11.93 6.34 1 91.75 96 LEU A CA 1
ATOM 726 C C . LEU A 1 96 ? -5.664 12.742 7.629 1 91.75 96 LEU A C 1
ATOM 728 O O . LEU A 1 96 ? -6.555 12.5 8.445 1 91.75 96 LEU A O 1
ATOM 732 N N . PRO A 1 97 ? -4.68 13.68 7.746 1 88.38 97 PRO A N 1
ATOM 733 C CA . PRO A 1 97 ? -4.848 14.609 8.859 1 88.38 97 PRO A CA 1
ATOM 734 C C . PRO A 1 97 ? -6.176 15.367 8.805 1 88.38 97 PRO A C 1
ATOM 736 O O . PRO A 1 97 ? -6.738 15.547 7.723 1 88.38 97 PRO A O 1
ATOM 739 N N . PHE A 1 98 ? -6.641 15.789 9.969 1 89.69 98 PHE A N 1
ATOM 740 C CA . PHE A 1 98 ? -7.93 16.469 10.055 1 89.69 98 PHE A CA 1
ATOM 741 C C . PHE A 1 98 ? -7.961 17.422 11.234 1 89.69 98 PHE A C 1
ATOM 743 O O . PHE A 1 98 ? -7.254 17.219 12.227 1 89.69 98 PHE A O 1
ATOM 750 N N . PRO A 1 99 ? -8.703 18.469 11.031 1 90.81 99 PRO A N 1
ATOM 751 C CA . PRO A 1 99 ? -8.898 19.297 12.219 1 90.81 99 PRO A CA 1
ATOM 752 C C . PRO A 1 99 ? -9.617 18.562 13.344 1 90.81 99 PRO A C 1
ATOM 754 O O . PRO A 1 99 ? -10.508 17.75 13.086 1 90.81 99 PRO A O 1
ATOM 757 N N . ALA A 1 100 ? -9.234 18.891 14.547 1 90.88 100 ALA A N 1
ATOM 758 C CA . ALA A 1 100 ? -9.82 18.219 15.703 1 90.88 100 ALA A CA 1
ATOM 759 C C . ALA A 1 100 ? -11.352 18.297 15.656 1 90.88 100 ALA A C 1
ATOM 761 O O . ALA A 1 100 ? -12.031 17.344 16.062 1 90.88 100 ALA A O 1
ATOM 762 N N . ALA A 1 101 ? -11.82 19.344 15.078 1 92.88 101 ALA A N 1
ATOM 763 C CA . ALA A 1 101 ? -13.258 19.562 15.023 1 92.88 101 ALA A CA 1
ATOM 764 C C . ALA A 1 101 ? -13.922 18.625 14.023 1 92.88 101 ALA A C 1
ATOM 766 O O . ALA A 1 101 ? -15.141 18.422 14.062 1 92.88 101 ALA A O 1
ATOM 767 N N . ALA A 1 102 ? -13.148 18.078 13.164 1 93.06 102 ALA A N 1
ATOM 768 C CA . ALA A 1 102 ? -13.703 17.25 12.102 1 93.06 102 ALA A CA 1
ATOM 769 C C . ALA A 1 102 ? -13.594 15.766 12.453 1 93.06 102 ALA A C 1
ATOM 771 O O . ALA A 1 102 ? -13.758 14.906 11.586 1 93.06 102 ALA A O 1
ATOM 772 N N . PHE A 1 103 ? -13.438 15.539 13.727 1 94.75 103 PHE A N 1
ATOM 773 C CA . PHE A 1 103 ? -13.312 14.164 14.203 1 94.75 103 PHE A CA 1
ATOM 774 C C . PHE A 1 103 ? -14.578 13.367 13.906 1 94.75 103 PHE A C 1
ATOM 776 O O . PHE A 1 103 ? -15.695 13.844 14.148 1 94.75 103 PHE A O 1
ATOM 783 N N . ARG A 1 104 ? -14.352 12.18 13.398 1 95.31 104 ARG A N 1
ATOM 784 C CA . ARG A 1 104 ? -15.453 11.258 13.148 1 95.31 104 ARG A CA 1
ATOM 785 C C . ARG A 1 104 ? -15.195 9.906 13.812 1 95.31 104 ARG A C 1
ATOM 787 O O . ARG A 1 104 ? -14.219 9.227 13.492 1 95.31 104 ARG A O 1
ATOM 794 N N . GLN A 1 105 ? -16.172 9.516 14.617 1 94.38 105 GLN A N 1
ATOM 795 C CA . GLN A 1 105 ? -16.031 8.258 15.336 1 94.38 105 GLN A CA 1
ATOM 796 C C . GLN A 1 105 ? -16.016 7.074 14.383 1 94.38 105 GLN A C 1
ATOM 798 O O . GLN A 1 105 ? -15.297 6.102 14.594 1 94.38 105 GLN A O 1
ATOM 803 N N . ASP A 1 106 ? -16.797 7.113 13.273 1 95.06 106 ASP A N 1
ATOM 804 C CA . ASP A 1 106 ? -16.938 5.977 12.367 1 95.06 106 ASP A CA 1
ATOM 805 C C . ASP A 1 106 ? -15.727 5.852 11.445 1 95.06 106 ASP A C 1
ATOM 807 O O . ASP A 1 106 ? -15.617 4.887 10.688 1 95.06 106 ASP A O 1
ATOM 811 N N . ILE A 1 107 ? -14.805 6.723 11.531 1 96.12 107 ILE A N 1
ATOM 812 C CA . ILE A 1 107 ? -13.625 6.676 10.68 1 96.12 107 ILE A CA 1
ATOM 813 C C . ILE A 1 107 ? -12.367 6.652 11.547 1 96.12 107 ILE A C 1
ATOM 815 O O . ILE A 1 107 ? -11.469 5.836 11.328 1 96.12 107 ILE A O 1
ATOM 819 N N . HIS A 1 108 ? -12.391 7.543 12.633 1 96.5 108 HIS A N 1
ATOM 820 C CA . HIS A 1 108 ? -11.148 7.816 13.352 1 96.5 108 HIS A CA 1
ATOM 821 C C . HIS A 1 108 ? -11.078 7.012 14.641 1 96.5 108 HIS A C 1
ATOM 823 O O . HIS A 1 108 ? -10.047 7.023 15.328 1 96.5 108 HIS A O 1
ATOM 829 N N . ASN A 1 109 ? -12.102 6.367 15.062 1 96.56 109 ASN A N 1
ATOM 830 C CA . ASN A 1 109 ? -12.172 5.508 16.234 1 96.56 109 ASN A CA 1
ATOM 831 C C . ASN A 1 109 ? -13.102 4.316 16.016 1 96.56 109 ASN A C 1
ATOM 833 O O . ASN A 1 109 ? -14.203 4.27 16.547 1 96.56 109 ASN A O 1
ATOM 837 N N . THR A 1 110 ? -12.594 3.389 15.359 1 97.69 110 THR A N 1
ATOM 838 C CA . THR A 1 110 ? -13.422 2.254 14.961 1 97.69 110 THR A CA 1
ATOM 839 C C . THR A 1 110 ? -12.547 1.063 14.562 1 97.69 110 THR A C 1
ATOM 841 O O . THR A 1 110 ? -11.344 1.064 14.812 1 97.69 110 THR A O 1
ATOM 844 N N . ILE A 1 111 ? -13.133 0.061 13.961 1 98.06 111 ILE A N 1
ATOM 845 C CA . ILE A 1 111 ? -12.438 -1.167 13.594 1 98.06 111 ILE A CA 1
ATOM 846 C C . ILE A 1 111 ? -12.477 -1.352 12.078 1 98.06 111 ILE A C 1
ATOM 848 O O . ILE A 1 111 ? -13.508 -1.125 11.445 1 98.06 111 ILE A O 1
ATOM 852 N N . TYR A 1 112 ? -11.344 -1.679 11.562 1 98.12 112 TYR A N 1
ATOM 853 C CA . TYR A 1 112 ? -11.242 -2.043 10.148 1 98.12 112 TYR A CA 1
ATOM 854 C C . TYR A 1 112 ? -10.766 -3.482 9.992 1 98.12 112 TYR A C 1
ATOM 856 O O . TYR A 1 112 ? -10.109 -4.027 10.883 1 98.12 112 TYR A O 1
ATOM 864 N N . ARG A 1 113 ? -11.031 -4.121 8.859 1 98.56 113 ARG A N 1
ATOM 865 C CA . ARG A 1 113 ? -10.523 -5.43 8.453 1 98.56 113 ARG A CA 1
ATOM 866 C C . ARG A 1 113 ? -10.117 -5.426 6.984 1 98.56 113 ARG A C 1
ATOM 868 O O . ARG A 1 113 ? -10.797 -4.84 6.141 1 98.56 113 ARG A O 1
ATOM 875 N 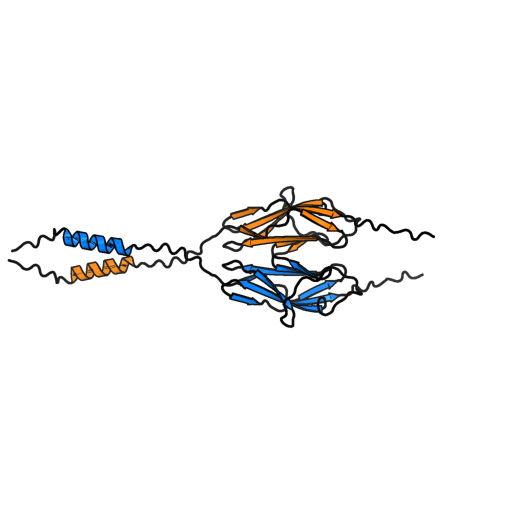N . CYS A 1 114 ? -9.008 -6.012 6.746 1 98.5 114 CYS A N 1
ATOM 876 C CA . CYS A 1 114 ? -8.562 -6.168 5.363 1 98.5 114 CYS A CA 1
ATOM 877 C C . CYS A 1 114 ? -9.18 -7.406 4.727 1 98.5 114 CYS A C 1
ATOM 879 O O . CYS A 1 114 ? -9.273 -8.453 5.363 1 98.5 114 CYS A O 1
ATOM 881 N N . VAL A 1 115 ? -9.586 -7.316 3.439 1 98.44 115 VAL A N 1
ATOM 882 C CA . VAL A 1 115 ? -10.156 -8.43 2.697 1 98.44 115 VAL A CA 1
ATOM 883 C C . VAL A 1 115 ? -9.352 -8.68 1.425 1 98.44 115 VAL A C 1
ATOM 885 O O . VAL A 1 115 ? -9.125 -7.758 0.64 1 98.44 115 VAL A O 1
ATOM 888 N N . ALA A 1 116 ? -8.961 -9.852 1.196 1 98.44 116 ALA A N 1
ATOM 889 C CA . ALA A 1 116 ? -8.32 -10.273 -0.046 1 98.44 116 ALA A CA 1
ATOM 890 C C . ALA A 1 116 ? -9.211 -11.242 -0.82 1 98.44 116 ALA A C 1
ATOM 892 O O . ALA A 1 116 ? -9.727 -12.211 -0.257 1 98.44 116 ALA A O 1
ATOM 893 N N . SER A 1 117 ? -9.344 -10.914 -2.154 1 98.25 117 SER A N 1
ATOM 894 C CA . SER A 1 117 ? -10.266 -11.742 -2.922 1 98.25 117 SER A CA 1
ATOM 895 C C . SER A 1 117 ? -9.727 -12.023 -4.32 1 98.25 117 SER A C 1
ATOM 897 O O . SER A 1 117 ? -9.117 -11.148 -4.945 1 98.25 117 SER A O 1
ATOM 899 N N . ASN A 1 118 ? -9.844 -13.195 -4.773 1 97.44 118 ASN A N 1
ATOM 900 C CA . ASN A 1 118 ? -9.695 -13.555 -6.18 1 97.44 118 ASN A CA 1
ATOM 901 C C . ASN A 1 118 ? -10.766 -14.555 -6.617 1 97.44 118 ASN A C 1
ATOM 903 O O . ASN A 1 118 ? -11.742 -14.773 -5.902 1 97.44 118 ASN A O 1
ATOM 907 N N . THR A 1 119 ? -10.688 -15.164 -7.828 1 97.62 119 THR A N 1
ATOM 908 C CA . THR A 1 119 ? -11.742 -16 -8.383 1 97.62 119 THR A CA 1
ATOM 909 C C . THR A 1 119 ? -11.852 -17.312 -7.609 1 97.62 119 THR A C 1
ATOM 911 O O . THR A 1 119 ? -12.852 -18.031 -7.73 1 97.62 119 THR A O 1
ATOM 914 N N . VAL A 1 120 ? -10.797 -17.609 -6.863 1 96.75 120 VAL A N 1
ATOM 915 C CA . VAL A 1 120 ? -10.766 -18.891 -6.16 1 96.75 120 VAL A CA 1
ATOM 916 C C . VAL A 1 120 ? -11.414 -18.75 -4.789 1 96.75 120 VAL A C 1
ATOM 918 O O . VAL A 1 120 ? -12.039 -19.688 -4.289 1 96.75 120 VAL A O 1
ATOM 921 N N . GLY A 1 121 ? -11.188 -17.562 -4.121 1 97.94 121 GLY A N 1
ATOM 922 C CA . GLY A 1 121 ? -11.727 -17.422 -2.779 1 97.94 121 GLY A CA 1
ATOM 923 C C . GLY A 1 121 ? -11.516 -16.031 -2.195 1 97.94 121 GLY A C 1
ATOM 924 O O . GLY A 1 121 ? -11.258 -15.078 -2.93 1 97.94 121 GLY A O 1
ATOM 925 N N . ARG A 1 122 ? -11.828 -16 -0.871 1 97.94 122 ARG A N 1
ATOM 926 C CA . ARG A 1 122 ? -11.766 -14.758 -0.11 1 97.94 122 ARG A CA 1
ATOM 927 C C . ARG A 1 122 ? -11.289 -15.016 1.315 1 97.94 122 ARG A C 1
ATOM 929 O O . ARG A 1 122 ? -11.695 -15.992 1.946 1 97.94 122 ARG A O 1
ATOM 936 N N . VAL A 1 123 ? -10.43 -14.156 1.802 1 98.31 123 VAL A N 1
ATOM 937 C CA . VAL A 1 123 ? -9.992 -14.234 3.191 1 98.31 123 VAL A CA 1
ATOM 938 C C . VAL A 1 123 ? -10.109 -12.867 3.852 1 98.31 123 VAL A C 1
ATOM 940 O O . VAL A 1 123 ? -9.945 -1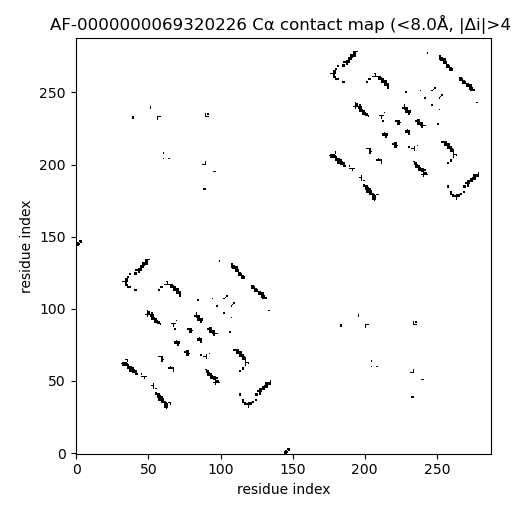1.836 3.189 1 98.31 123 VAL A O 1
ATOM 943 N N . ILE A 1 124 ? -10.414 -12.859 5.133 1 97.94 124 ILE A N 1
ATOM 944 C CA . ILE A 1 124 ? -10.578 -11.648 5.922 1 97.94 124 ILE A CA 1
ATOM 945 C C . ILE A 1 124 ? -9.539 -11.617 7.047 1 97.94 124 ILE A C 1
ATOM 947 O O . ILE A 1 124 ? -9.312 -12.633 7.711 1 97.94 124 ILE A O 1
ATOM 951 N N . SER A 1 125 ? -8.914 -10.492 7.242 1 98.12 125 SER A N 1
ATOM 952 C CA . SER A 1 125 ? -7.855 -10.352 8.242 1 98.12 125 SER A CA 1
ATOM 953 C C . SER A 1 125 ? -8.438 -10.266 9.648 1 98.12 125 SER A C 1
ATOM 955 O O . SER A 1 125 ? -9.656 -10.328 9.828 1 98.12 125 SER A O 1
ATOM 957 N N . ARG A 1 126 ? -7.598 -10.148 10.547 1 96.56 126 ARG A N 1
ATOM 958 C CA . ARG A 1 126 ? -7.977 -9.805 11.914 1 96.56 126 ARG A CA 1
ATOM 959 C C . ARG A 1 126 ? -8.555 -8.398 11.984 1 96.56 126 ARG A C 1
ATOM 961 O O . ARG A 1 126 ? -8.422 -7.617 11.047 1 96.56 126 ARG A O 1
ATOM 968 N N . ASP A 1 127 ? -9.094 -8.102 13.195 1 97.88 127 ASP A N 1
ATOM 969 C CA . ASP A 1 127 ? -9.578 -6.758 13.484 1 97.88 127 ASP A CA 1
ATOM 970 C C . ASP A 1 127 ? -8.422 -5.801 13.75 1 97.88 127 ASP A C 1
ATOM 972 O O . ASP A 1 127 ? -7.461 -6.156 14.438 1 97.88 127 ASP A O 1
ATOM 976 N N . VAL A 1 128 ? -8.547 -4.602 13.203 1 98.19 128 VAL A N 1
ATOM 977 C CA . VAL A 1 128 ? -7.613 -3.527 13.539 1 98.19 128 VAL A CA 1
ATOM 978 C C . VAL A 1 128 ? -8.352 -2.418 14.281 1 98.19 128 VAL A C 1
ATOM 980 O O . VAL A 1 128 ? -9.25 -1.782 13.734 1 98.19 128 VAL A O 1
ATOM 983 N N . GLN A 1 129 ? -7.957 -2.24 15.5 1 98.44 129 GLN A N 1
ATOM 984 C CA . GLN A 1 129 ? -8.531 -1.133 16.25 1 98.44 129 GLN A CA 1
ATOM 985 C C . GLN A 1 129 ? -7.828 0.181 15.93 1 98.44 129 GLN A C 1
ATOM 987 O O . GLN A 1 129 ? -6.637 0.339 16.203 1 98.44 129 GLN A O 1
ATOM 992 N N . VAL A 1 130 ? -8.555 1.084 15.398 1 98 130 VAL A N 1
ATOM 993 C CA . VAL A 1 130 ? -8.016 2.393 15.039 1 98 130 VAL A CA 1
ATOM 994 C C . VAL A 1 130 ? -8.508 3.443 16.031 1 98 130 VAL A C 1
ATOM 996 O O . VAL A 1 130 ? -9.703 3.518 16.328 1 98 130 VAL A O 1
ATOM 999 N N . ARG A 1 131 ? -7.551 4.223 16.516 1 97.44 131 ARG A N 1
ATOM 1000 C CA . ARG A 1 131 ? -7.887 5.289 17.453 1 97.44 131 ARG A CA 1
ATOM 1001 C C . ARG A 1 131 ? -7.066 6.543 17.172 1 97.44 131 ARG A C 1
ATOM 1003 O O . ARG A 1 131 ? -5.836 6.52 17.266 1 97.44 131 ARG A O 1
ATOM 1010 N N . ALA A 1 132 ? -7.746 7.57 16.922 1 95.38 132 ALA A N 1
ATOM 1011 C CA . ALA A 1 132 ? -7.066 8.852 16.766 1 95.38 132 ALA A CA 1
ATOM 1012 C C . ALA A 1 132 ? -7.066 9.641 18.062 1 95.38 132 ALA A C 1
ATOM 1014 O O . ALA A 1 132 ? -8.094 9.742 18.75 1 95.38 132 ALA A O 1
ATOM 1015 N N . GLY A 1 133 ? -5.879 10.141 18.469 1 86.81 133 GLY A N 1
ATOM 1016 C CA . GLY A 1 133 ? -5.766 10.961 19.672 1 86.81 133 GLY A CA 1
ATOM 1017 C C . GLY A 1 133 ? -5.738 12.445 19.359 1 86.81 133 GLY A C 1
ATOM 1018 O O . GLY A 1 133 ? -5.312 12.859 18.281 1 86.81 133 GLY A O 1
ATOM 1019 N N . LYS A 1 134 ? -6.539 13.234 20.172 1 69.69 134 LYS A N 1
ATOM 1020 C CA . LYS A 1 134 ? -6.402 14.688 20.094 1 69.69 134 LYS A CA 1
ATOM 1021 C C . LYS A 1 134 ? -5.062 15.141 20.656 1 69.69 134 LYS A C 1
ATOM 1023 O O . LYS A 1 134 ? -4.629 14.672 21.719 1 69.69 134 LYS A O 1
ATOM 1028 N N . ARG A 1 135 ? -4.09 15.477 19.875 1 57.78 135 ARG A N 1
ATOM 1029 C CA . ARG A 1 135 ? -2.979 16.125 20.562 1 57.78 135 ARG A CA 1
ATOM 1030 C C . ARG A 1 135 ? -3.469 17.297 21.406 1 57.78 135 ARG A C 1
ATOM 1032 O O . ARG A 1 135 ? -4.105 18.219 20.891 1 57.78 135 ARG A O 1
ATOM 1039 N N . SER A 1 136 ? -3.869 17.109 22.609 1 49.72 136 SER A N 1
ATOM 1040 C CA . SER A 1 136 ? -4.098 18.266 23.469 1 49.72 136 SER A CA 1
ATOM 1041 C C . SER A 1 136 ? -2.932 19.25 23.406 1 49.72 136 SER A C 1
ATOM 1043 O O . SER A 1 136 ? -1.773 18.844 23.547 1 49.72 136 SER A O 1
ATOM 1045 N N . ARG A 1 137 ? -2.832 20.156 22.594 1 44.22 137 ARG A N 1
ATOM 1046 C CA . ARG A 1 137 ? -1.927 21.281 22.844 1 44.22 137 ARG A CA 1
ATOM 1047 C C . ARG A 1 137 ? -1.874 21.625 24.328 1 44.22 137 ARG A C 1
ATOM 1049 O O . ARG A 1 137 ? -2.838 22.156 24.875 1 44.22 137 ARG A O 1
ATOM 1056 N N . HIS A 1 138 ? -1.288 20.922 25.172 1 43.44 138 HIS A N 1
ATOM 1057 C CA . HIS A 1 138 ? -0.971 21.594 26.422 1 43.44 138 HIS A CA 1
ATOM 1058 C C . HIS A 1 138 ? -0.329 22.953 26.172 1 43.44 138 HIS A C 1
ATOM 1060 O O . HIS A 1 138 ? 0.782 23.031 25.656 1 43.44 138 HIS A O 1
ATOM 1066 N N . ARG A 1 139 ? -0.966 23.906 25.75 1 42.34 139 ARG A N 1
ATOM 1067 C CA . ARG A 1 139 ? -0.553 25.312 25.875 1 42.34 139 ARG A CA 1
ATOM 1068 C C . ARG A 1 139 ? 0.197 25.547 27.172 1 42.34 139 ARG A C 1
ATOM 1070 O O . ARG A 1 139 ? -0.377 25.422 28.266 1 42.34 139 ARG A O 1
ATOM 1077 N N . LYS A 1 140 ? 1.382 25.141 27.375 1 44.66 140 LYS A N 1
ATOM 1078 C CA . LYS A 1 140 ? 2.16 25.766 28.438 1 44.66 140 LYS A CA 1
ATOM 1079 C C . LYS A 1 140 ? 1.898 27.266 28.5 1 44.66 140 LYS A C 1
ATOM 1081 O O . LYS A 1 140 ? 2.135 27.984 27.516 1 44.66 140 LYS A O 1
ATOM 1086 N N . GLN A 1 141 ? 0.888 27.734 29.156 1 39.5 141 GLN A N 1
ATOM 1087 C CA . GLN A 1 141 ? 0.701 29.125 29.594 1 39.5 141 GLN A CA 1
ATOM 1088 C C . GLN A 1 141 ? 2.021 29.75 30.031 1 39.5 141 GLN A C 1
ATOM 1090 O O . GLN A 1 141 ? 2.668 29.25 30.969 1 39.5 141 GLN A O 1
ATOM 1095 N N . CYS A 1 142 ? 2.834 30.25 29.203 1 40.12 142 CYS A N 1
ATOM 1096 C CA . CYS A 1 142 ? 3.904 31.125 29.672 1 40.12 142 CYS A CA 1
ATOM 1097 C C . CYS A 1 142 ? 3.432 31.984 30.844 1 40.12 142 CYS A C 1
ATOM 1099 O O . CYS A 1 142 ? 2.393 32.656 30.75 1 40.12 142 CYS A O 1
ATOM 1101 N N . PRO A 1 143 ? 3.695 31.531 31.984 1 41.03 143 PRO A N 1
ATOM 1102 C CA . PRO A 1 143 ? 3.334 32.5 33.031 1 41.03 143 PRO A CA 1
ATOM 1103 C C . PRO A 1 143 ? 3.535 33.938 32.594 1 41.03 143 PRO A C 1
ATOM 1105 O O . PRO A 1 143 ? 4.457 34.25 31.828 1 41.03 143 PRO A O 1
ATOM 1108 N N . ASP A 1 144 ? 2.582 34.875 32.781 1 33.06 144 ASP A N 1
ATOM 1109 C CA . ASP A 1 144 ? 2.887 36.312 32.812 1 33.06 144 ASP A CA 1
ATOM 1110 C C . ASP A 1 144 ? 4.051 36.594 33.75 1 33.06 144 ASP A C 1
ATOM 1112 O O . ASP A 1 144 ? 4.152 36 34.844 1 33.06 144 ASP A O 1
ATOM 1116 N N . MET B 1 1 ? 3.586 -79.812 -37.625 1 33.84 1 MET B N 1
ATOM 1117 C CA . MET B 1 1 ? 3.088 -78.438 -37.625 1 33.84 1 MET B CA 1
ATOM 1118 C C . MET B 1 1 ? 2.902 -77.938 -36.219 1 33.84 1 MET B C 1
ATOM 1120 O O . MET B 1 1 ? 1.985 -78.312 -35.5 1 33.84 1 MET B O 1
ATOM 1124 N N . ARG B 1 2 ? 4.113 -77.625 -35.5 1 36.41 2 ARG B N 1
ATOM 1125 C CA . ARG B 1 2 ? 4.281 -77.375 -34.062 1 36.41 2 ARG B CA 1
ATOM 1126 C C . ARG B 1 2 ? 3.686 -76 -33.719 1 36.41 2 ARG B C 1
ATOM 1128 O O . ARG B 1 2 ? 3.965 -75 -34.375 1 36.41 2 ARG B O 1
ATOM 1135 N N . CYS B 1 3 ? 2.404 -76 -33.25 1 41.47 3 CYS B N 1
ATOM 1136 C CA . CYS B 1 3 ? 1.595 -74.875 -32.719 1 41.47 3 CYS B CA 1
ATOM 1137 C C . CYS B 1 3 ? 2.312 -74.188 -31.594 1 41.47 3 CYS B C 1
ATOM 1139 O O . CYS B 1 3 ? 2.75 -74.812 -30.625 1 41.47 3 CYS B O 1
ATOM 1141 N N . ILE B 1 4 ? 3.162 -73.125 -31.844 1 43.12 4 ILE B N 1
ATOM 1142 C CA . ILE B 1 4 ? 3.805 -72.25 -30.859 1 43.12 4 ILE B CA 1
ATOM 1143 C C . ILE B 1 4 ? 2.758 -71.688 -29.906 1 43.12 4 ILE B C 1
ATOM 1145 O O . ILE B 1 4 ? 1.773 -71.062 -30.328 1 43.12 4 ILE B O 1
ATOM 1149 N N . ARG B 1 5 ? 2.543 -72.312 -28.688 1 45.69 5 ARG B N 1
ATOM 1150 C CA . ARG B 1 5 ? 1.69 -71.938 -27.578 1 45.69 5 ARG B CA 1
ATOM 1151 C C . ARG B 1 5 ? 2.168 -70.625 -26.969 1 45.69 5 ARG B C 1
ATOM 1153 O O . ARG B 1 5 ? 3.275 -70.5 -26.438 1 45.69 5 ARG B O 1
ATOM 1160 N N . ILE B 1 6 ? 1.742 -69.5 -27.531 1 53.75 6 ILE B N 1
ATOM 1161 C CA . ILE B 1 6 ? 1.884 -68.125 -27.078 1 53.75 6 ILE B CA 1
ATOM 1162 C C . ILE B 1 6 ? 1.562 -68 -25.578 1 53.75 6 ILE B C 1
ATOM 1164 O O . ILE B 1 6 ? 1.652 -66.938 -24.984 1 53.75 6 ILE B O 1
ATOM 1168 N N . ASN B 1 7 ? 1.207 -69.25 -24.922 1 54.97 7 ASN B N 1
ATOM 1169 C CA . ASN B 1 7 ? 0.791 -69.125 -23.531 1 54.97 7 ASN B CA 1
ATOM 1170 C C . ASN B 1 7 ? 1.991 -69.062 -22.594 1 54.97 7 ASN B C 1
ATOM 1172 O O . ASN B 1 7 ? 2.174 -69.875 -21.734 1 54.97 7 ASN B O 1
ATOM 1176 N N . ASP B 1 8 ? 3.154 -68.625 -23.172 1 59.28 8 ASP B N 1
ATOM 1177 C CA . ASP B 1 8 ? 4.215 -68.562 -22.172 1 59.28 8 ASP B CA 1
ATOM 1178 C C . ASP B 1 8 ? 4.039 -67.375 -21.219 1 59.28 8 ASP B C 1
ATOM 1180 O O . ASP B 1 8 ? 3.947 -66.25 -21.641 1 59.28 8 ASP B O 1
ATOM 1184 N N . PRO B 1 9 ? 3.678 -67.688 -19.953 1 72.44 9 PRO B N 1
ATOM 1185 C CA . PRO B 1 9 ? 3.432 -66.75 -18.859 1 72.44 9 PRO B CA 1
ATOM 1186 C C . PRO B 1 9 ? 4.594 -65.812 -18.641 1 72.44 9 PRO B C 1
ATOM 1188 O O . PRO B 1 9 ? 4.391 -64.688 -18.172 1 72.44 9 PRO B O 1
ATOM 1191 N N . MET B 1 10 ? 5.758 -66.125 -19.156 1 67.94 10 MET B N 1
ATOM 1192 C CA . MET B 1 10 ? 6.906 -65.25 -18.906 1 67.94 10 MET B CA 1
ATOM 1193 C C . MET B 1 10 ? 6.855 -64 -19.797 1 67.94 10 MET B C 1
ATOM 1195 O O . MET B 1 10 ? 7.227 -62.906 -19.359 1 67.94 10 MET B O 1
ATOM 1199 N N . VAL B 1 11 ? 6.375 -64.25 -21.047 1 68.94 11 VAL B N 1
ATOM 1200 C CA . VAL B 1 11 ? 6.309 -63.125 -21.953 1 68.94 11 VAL B CA 1
ATOM 1201 C C . VAL B 1 11 ? 5.219 -62.156 -21.516 1 68.94 11 VAL B C 1
ATOM 1203 O O . VAL B 1 11 ? 5.398 -60.938 -21.562 1 68.94 11 VAL B O 1
ATOM 1206 N N . THR B 1 12 ? 4.129 -62.75 -21.016 1 70.44 12 THR B N 1
ATOM 1207 C CA . THR B 1 12 ? 3.037 -61.906 -20.531 1 70.44 12 THR B CA 1
ATOM 1208 C C . THR B 1 12 ? 3.469 -61.125 -19.297 1 70.44 12 THR B C 1
ATOM 1210 O O . THR B 1 12 ? 3.102 -59.969 -19.125 1 70.44 12 THR B O 1
ATOM 1213 N N . MET B 1 13 ? 4.289 -61.719 -18.484 1 70.31 13 MET B N 1
ATOM 1214 C CA . MET B 1 13 ? 4.762 -61.062 -17.266 1 70.31 13 MET B CA 1
ATOM 1215 C C . MET B 1 13 ? 5.75 -59.938 -17.609 1 70.31 13 MET B C 1
ATOM 1217 O O . MET B 1 13 ? 5.727 -58.875 -17 1 70.31 13 MET B O 1
ATOM 1221 N N . ALA B 1 14 ? 6.574 -60.219 -18.641 1 67.25 14 ALA B N 1
ATOM 1222 C CA . ALA B 1 14 ? 7.562 -59.219 -19.047 1 67.25 14 ALA B CA 1
ATOM 1223 C C . ALA B 1 14 ? 6.887 -58 -19.656 1 67.25 14 ALA B C 1
ATOM 1225 O O . ALA B 1 14 ? 7.301 -56.875 -19.406 1 67.25 14 ALA B O 1
ATOM 1226 N N . LEU B 1 15 ? 5.773 -58.219 -20.359 1 63.72 15 LEU B N 1
ATOM 1227 C CA . LEU B 1 15 ? 5.012 -57.125 -20.953 1 63.72 15 LEU B CA 1
ATOM 1228 C C . LEU B 1 15 ? 4.293 -56.344 -19.859 1 63.72 15 LEU B C 1
ATOM 1230 O O . LEU B 1 15 ? 4.234 -55.094 -19.922 1 63.72 15 LEU B O 1
ATOM 1234 N N . LEU B 1 16 ? 3.871 -57 -18.797 1 64.44 16 LEU B N 1
ATOM 1235 C CA . LEU B 1 16 ? 3.195 -56.312 -17.703 1 64.44 16 LEU B CA 1
ATOM 1236 C C . LEU B 1 16 ? 4.18 -55.469 -16.891 1 64.44 16 LEU B C 1
ATOM 1238 O O . LEU B 1 16 ? 3.85 -54.375 -16.453 1 64.44 16 LEU B O 1
ATOM 1242 N N . LEU B 1 17 ? 5.395 -55.938 -16.641 1 62.31 17 LEU B N 1
ATOM 1243 C CA . LEU B 1 17 ? 6.402 -55.188 -15.914 1 62.31 17 LEU B CA 1
ATOM 1244 C C . LEU B 1 17 ? 6.836 -53.969 -16.703 1 62.31 17 LEU B C 1
ATOM 1246 O O . LEU B 1 17 ? 7.062 -52.906 -16.109 1 62.31 17 LEU B O 1
ATOM 1250 N N . ALA B 1 18 ? 6.941 -54.062 -18 1 61.22 18 ALA B N 1
ATOM 1251 C CA . ALA B 1 18 ? 7.316 -52.938 -18.828 1 61.22 18 ALA B CA 1
ATOM 1252 C C . ALA B 1 18 ? 6.227 -51.875 -18.812 1 61.22 18 ALA B C 1
ATOM 1254 O O . ALA B 1 18 ? 6.52 -50.656 -18.797 1 61.22 18 ALA B O 1
ATOM 1255 N N . LEU B 1 19 ? 4.992 -52.281 -18.672 1 59.78 19 LEU B N 1
ATOM 1256 C CA . LEU B 1 19 ? 3.881 -51.344 -18.562 1 59.78 19 LEU B CA 1
ATOM 1257 C C . LEU B 1 19 ? 3.869 -50.656 -17.203 1 59.78 19 LEU B C 1
ATOM 1259 O O . LEU B 1 19 ? 3.58 -49.469 -17.109 1 59.78 19 LEU B O 1
ATOM 1263 N N . TRP B 1 20 ? 4.168 -51.344 -16.125 1 58.94 20 TRP B N 1
ATOM 1264 C CA . TRP B 1 20 ? 4.191 -50.75 -14.789 1 58.94 20 TRP B CA 1
ATOM 1265 C C . TRP B 1 20 ? 5.309 -49.719 -14.672 1 58.94 20 TRP B C 1
ATOM 1267 O O . TRP B 1 20 ? 5.145 -48.719 -14.008 1 58.94 20 TRP B O 1
ATOM 1277 N N . MET B 1 21 ? 6.441 -49.938 -15.172 1 53.44 21 MET B N 1
ATOM 1278 C CA . MET B 1 21 ? 7.543 -49 -14.977 1 53.44 21 MET B CA 1
ATOM 1279 C C . MET B 1 21 ? 7.258 -47.688 -15.664 1 53.44 21 MET B C 1
ATOM 1281 O O . MET B 1 21 ? 7.879 -46.656 -15.336 1 53.44 21 MET B O 1
ATOM 1285 N N . ASN B 1 22 ? 6.566 -47.781 -16.719 1 51.84 22 ASN B N 1
ATOM 1286 C CA . ASN B 1 22 ? 6.426 -46.5 -17.406 1 51.84 22 ASN B CA 1
ATOM 1287 C C . ASN B 1 22 ? 5.543 -45.531 -16.625 1 51.84 22 ASN B C 1
ATOM 1289 O O . ASN B 1 22 ? 5.383 -44.375 -17.016 1 51.84 22 ASN B O 1
ATOM 1293 N N . PHE B 1 23 ? 4.879 -46.062 -15.625 1 52.53 23 PHE B N 1
ATOM 1294 C CA . PHE B 1 23 ? 4.023 -45.094 -14.945 1 52.53 23 PHE B CA 1
ATOM 1295 C C . PHE B 1 23 ? 4.805 -44.344 -13.883 1 52.53 23 PHE B C 1
ATOM 1297 O O . PHE B 1 23 ? 4.625 -44.562 -12.688 1 52.53 23 PHE B O 1
ATOM 1304 N N . GLY B 1 24 ? 6.098 -44.406 -13.906 1 48.16 24 GLY B N 1
ATOM 1305 C CA . GLY B 1 24 ? 6.578 -43.438 -12.945 1 48.16 24 GLY B CA 1
ATOM 1306 C C . GLY B 1 24 ? 5.93 -42.062 -13.102 1 48.16 24 GLY B C 1
ATOM 1307 O O . GLY B 1 24 ? 6.254 -41.312 -14.031 1 48.16 24 GLY B O 1
ATOM 1308 N N . PHE B 1 25 ? 4.641 -41.938 -12.867 1 49.62 25 PHE B N 1
ATOM 1309 C CA . PHE B 1 25 ? 3.969 -40.656 -12.695 1 49.62 25 PHE B CA 1
ATOM 1310 C C . PHE B 1 25 ? 4.781 -39.719 -11.797 1 49.62 25 PHE B C 1
ATOM 1312 O O . PHE B 1 25 ? 4.848 -39.938 -10.586 1 49.62 25 PHE B O 1
ATOM 1319 N N . THR B 1 26 ? 5.973 -39.281 -12.172 1 50.03 26 THR B N 1
ATOM 1320 C CA . THR B 1 26 ? 6.559 -38.188 -11.414 1 50.03 26 THR B CA 1
ATOM 1321 C C . THR B 1 26 ? 5.551 -37.062 -11.242 1 50.03 26 THR B C 1
ATOM 1323 O O . THR B 1 26 ? 5.152 -36.438 -12.219 1 50.03 26 THR B O 1
ATOM 1326 N N . LEU B 1 27 ? 4.586 -37.156 -10.281 1 50.56 27 LEU B N 1
ATOM 1327 C CA . LEU B 1 27 ? 3.9 -35.969 -9.773 1 50.56 27 LEU B CA 1
ATOM 1328 C C . LEU B 1 27 ? 4.879 -34.812 -9.594 1 50.56 27 LEU B C 1
ATOM 1330 O O . LEU B 1 27 ? 5.699 -34.844 -8.672 1 50.56 27 LEU B O 1
ATOM 1334 N N . ALA B 1 28 ? 5.652 -34.406 -10.5 1 48.91 28 ALA B N 1
ATOM 1335 C CA . ALA B 1 28 ? 6.414 -33.156 -10.367 1 48.91 28 ALA B CA 1
ATOM 1336 C C . ALA B 1 28 ? 5.531 -32.031 -9.859 1 48.91 28 ALA B C 1
ATOM 1338 O O . ALA B 1 28 ? 4.527 -31.672 -10.484 1 48.91 28 ALA B O 1
ATOM 1339 N N . PHE B 1 29 ? 5.312 -31.891 -8.578 1 53.59 29 PHE B N 1
ATOM 1340 C CA . PHE B 1 29 ? 4.891 -30.609 -8.031 1 53.59 29 PHE B CA 1
ATOM 1341 C C . PHE B 1 29 ? 5.68 -29.469 -8.664 1 53.59 29 PHE B C 1
ATOM 1343 O O . PHE B 1 29 ? 6.828 -29.219 -8.289 1 53.59 29 PHE B O 1
ATOM 1350 N N . ASP B 1 30 ? 5.77 -29.281 -9.867 1 56.06 30 ASP B N 1
ATOM 1351 C CA . ASP B 1 30 ? 6.469 -28.172 -10.508 1 56.06 30 ASP B CA 1
ATOM 1352 C C . ASP B 1 30 ? 6 -26.828 -9.953 1 56.06 30 ASP B C 1
ATOM 1354 O O . ASP B 1 30 ? 4.863 -26.406 -10.195 1 56.06 30 ASP B O 1
ATOM 1358 N N . SER B 1 31 ? 6.332 -26.531 -8.664 1 65.94 31 SER B N 1
ATOM 1359 C CA . SER B 1 31 ? 6.184 -25.141 -8.242 1 65.94 31 SER B CA 1
ATOM 1360 C C . SER B 1 31 ? 6.719 -24.172 -9.305 1 65.94 31 SER B C 1
ATOM 1362 O O . SER B 1 31 ? 7.887 -24.25 -9.688 1 65.94 31 SER B O 1
ATOM 1364 N N . HIS B 1 32 ? 5.988 -23.734 -10.305 1 81.75 32 HIS B N 1
ATOM 1365 C CA . HIS B 1 32 ? 6.391 -22.859 -11.391 1 81.75 32 HIS B CA 1
ATOM 1366 C C . HIS B 1 32 ? 6.883 -21.516 -10.859 1 81.75 32 HIS B C 1
ATOM 1368 O O . HIS B 1 32 ? 6.113 -20.766 -10.25 1 81.75 32 HIS B O 1
ATOM 1374 N N . LEU B 1 33 ? 8.203 -21.359 -10.734 1 91.75 33 LEU B N 1
ATOM 1375 C CA . LEU B 1 33 ? 8.805 -20.062 -10.422 1 91.75 33 LEU B CA 1
ATOM 1376 C C . LEU B 1 33 ? 8.5 -19.047 -11.516 1 91.75 33 LEU B C 1
ATOM 1378 O O . LEU B 1 33 ? 8.562 -19.375 -12.703 1 91.75 33 LEU B O 1
ATOM 1382 N N . ARG B 1 34 ? 7.992 -17.969 -11.07 1 93.62 34 ARG B N 1
ATOM 1383 C CA . ARG B 1 34 ? 7.664 -16.859 -11.977 1 93.62 34 ARG B CA 1
ATOM 1384 C C . ARG B 1 34 ? 8.289 -15.555 -11.492 1 93.62 34 ARG B C 1
ATOM 1386 O O . ARG B 1 34 ? 8.203 -15.219 -10.305 1 93.62 34 ARG B O 1
ATOM 1393 N N . GLY B 1 35 ? 8.93 -14.766 -12.383 1 96.31 35 GLY B N 1
ATOM 1394 C CA . GLY B 1 35 ? 9.5 -13.469 -12.055 1 96.31 35 GLY B CA 1
ATOM 1395 C C . GLY B 1 35 ? 8.445 -12.422 -11.742 1 96.31 35 GLY B C 1
ATOM 1396 O O . GLY B 1 35 ? 7.258 -12.633 -12 1 96.31 35 GLY B O 1
ATOM 1397 N N . PRO B 1 36 ? 8.938 -11.305 -11.258 1 97.94 36 PRO B N 1
ATOM 1398 C CA . PRO B 1 36 ? 7.992 -10.242 -10.906 1 97.94 36 PRO B CA 1
ATOM 1399 C C . PRO B 1 36 ? 7.395 -9.555 -12.125 1 97.94 36 PRO B C 1
ATOM 1401 O O . PRO B 1 36 ? 8.078 -9.375 -13.133 1 97.94 36 PRO B O 1
ATOM 1404 N N . SER B 1 37 ? 6.109 -9.242 -11.961 1 97.25 37 SER B N 1
ATOM 1405 C CA . SER B 1 37 ? 5.383 -8.422 -12.922 1 97.25 37 SER B CA 1
ATOM 1406 C C . SER B 1 37 ? 4.477 -7.414 -12.219 1 97.25 37 SER B C 1
ATOM 1408 O O . SER B 1 37 ? 3.748 -7.773 -11.289 1 97.25 37 SER B O 1
ATOM 1410 N N . PHE B 1 38 ? 4.539 -6.141 -12.664 1 97.56 38 PHE B N 1
ATOM 1411 C CA . PHE B 1 38 ? 3.73 -5.129 -11.992 1 97.56 38 PHE B CA 1
ATOM 1412 C C . PHE B 1 38 ? 2.244 -5.406 -12.195 1 97.56 38 PHE B C 1
ATOM 1414 O O . PHE B 1 38 ? 1.799 -5.637 -13.32 1 97.56 38 PHE B O 1
ATOM 1421 N N . VAL B 1 39 ? 1.651 -5.523 -11.117 1 96.12 39 VAL B N 1
ATOM 1422 C CA . VAL B 1 39 ? 0.192 -5.516 -11.148 1 96.12 39 VAL B CA 1
ATOM 1423 C C . VAL B 1 39 ? -0.317 -4.078 -11.227 1 96.12 39 VAL B C 1
ATOM 1425 O O . VAL B 1 39 ? -1.262 -3.785 -11.961 1 96.12 39 VAL B O 1
ATOM 1428 N N . MET B 1 40 ? 0.384 -3.215 -10.438 1 94.62 40 MET B N 1
ATOM 1429 C CA . MET B 1 40 ? 0.112 -1.781 -10.43 1 94.62 40 MET B CA 1
ATOM 1430 C C . MET B 1 40 ? 1.409 -0.981 -10.461 1 94.62 40 MET B C 1
ATOM 1432 O O . MET B 1 40 ? 2.188 -1.016 -9.5 1 94.62 40 MET B O 1
ATOM 1436 N N . GLU B 1 41 ? 1.541 -0.212 -11.508 1 95.69 41 GLU B N 1
ATOM 1437 C CA . GLU B 1 41 ? 2.66 0.723 -11.578 1 95.69 41 GLU B CA 1
ATOM 1438 C C . GLU B 1 41 ? 2.283 2.08 -10.992 1 95.69 41 GLU B C 1
ATOM 1440 O O . GLU B 1 41 ? 1.135 2.514 -11.102 1 95.69 41 GLU B O 1
ATOM 1445 N N . PRO B 1 42 ? 3.287 2.814 -10.539 1 96.69 42 PRO B N 1
ATOM 1446 C CA . PRO B 1 42 ? 2.971 4.141 -10 1 96.69 42 PRO B CA 1
ATOM 1447 C C . PRO B 1 42 ? 2.662 5.16 -11.094 1 96.69 42 PRO B C 1
ATOM 1449 O O . PRO B 1 42 ? 3.025 4.953 -12.258 1 96.69 42 PRO B O 1
ATOM 1452 N N . PRO B 1 43 ? 1.914 6.156 -10.734 1 95.25 43 PRO B N 1
ATOM 1453 C CA . PRO B 1 43 ? 1.647 7.203 -11.719 1 95.25 43 PRO B CA 1
ATOM 1454 C C . PRO B 1 43 ? 2.912 7.938 -12.156 1 95.25 43 PRO B C 1
ATOM 1456 O O . PRO B 1 43 ? 3.91 7.945 -11.43 1 95.25 43 PRO B O 1
ATOM 1459 N N . PRO B 1 44 ? 2.838 8.531 -13.312 1 96.81 44 PRO B N 1
ATOM 1460 C CA . PRO B 1 44 ? 4.043 9.195 -13.812 1 96.81 44 PRO B CA 1
ATOM 1461 C C . PRO B 1 44 ? 4.375 10.469 -13.047 1 96.81 44 PRO B C 1
ATOM 1463 O O . PRO B 1 44 ? 5.527 10.914 -13.039 1 96.81 44 PRO B O 1
ATOM 1466 N N . ARG B 1 45 ? 3.275 11.078 -12.484 1 97.69 45 ARG B N 1
ATOM 1467 C CA . ARG B 1 45 ? 3.48 12.32 -11.742 1 97.69 45 ARG B CA 1
ATOM 1468 C C . ARG B 1 45 ? 2.631 12.344 -10.469 1 97.69 45 ARG B C 1
ATOM 1470 O O . ARG B 1 45 ? 1.502 11.852 -10.469 1 97.69 45 ARG B O 1
ATOM 1477 N N . LEU B 1 46 ? 3.201 12.969 -9.492 1 96.75 46 LEU B N 1
ATOM 1478 C CA . LEU B 1 46 ? 2.496 13.258 -8.25 1 96.75 46 LEU B CA 1
ATOM 1479 C C . LEU B 1 46 ? 2.742 14.695 -7.805 1 96.75 46 LEU B C 1
ATOM 1481 O O . LEU B 1 46 ? 3.883 15.078 -7.535 1 96.75 46 LEU B O 1
ATOM 1485 N N . GLU B 1 47 ? 1.706 15.445 -7.758 1 96.38 47 GLU B N 1
ATOM 1486 C CA . GLU B 1 47 ? 1.745 16.781 -7.168 1 96.38 47 GLU B CA 1
ATOM 1487 C C . GLU B 1 47 ? 0.946 16.828 -5.867 1 96.38 47 GLU B C 1
ATOM 1489 O O . GLU B 1 47 ? -0.199 16.375 -5.82 1 96.38 47 GLU B O 1
ATOM 1494 N N . PHE B 1 48 ? 1.563 17.438 -4.844 1 92.5 48 PHE B N 1
ATOM 1495 C CA . PHE B 1 48 ? 0.871 17.5 -3.562 1 92.5 48 PHE B CA 1
ATOM 1496 C C . PHE B 1 48 ? 1.276 18.734 -2.789 1 92.5 48 PHE B C 1
ATOM 1498 O O . PHE B 1 48 ? 2.229 19.422 -3.162 1 92.5 48 PHE B O 1
ATOM 1505 N N . SER B 1 49 ? 0.574 19.078 -1.76 1 91.06 49 SER B N 1
ATOM 1506 C CA . SER B 1 49 ? 0.896 20.234 -0.923 1 91.06 49 SER B CA 1
ATOM 1507 C C . SER B 1 49 ? 1.583 19.797 0.368 1 91.06 49 SER B C 1
ATOM 1509 O O . SER B 1 49 ? 1.451 18.656 0.796 1 91.06 49 SER B O 1
ATOM 1511 N N . ASN B 1 50 ? 2.254 20.656 0.979 1 90.38 50 ASN B N 1
ATOM 1512 C CA . ASN B 1 50 ? 2.953 20.359 2.225 1 90.38 50 ASN B CA 1
ATOM 1513 C C . ASN B 1 50 ? 1.979 20.016 3.346 1 90.38 50 ASN B C 1
ATOM 1515 O O . ASN B 1 50 ? 2.32 19.25 4.258 1 90.38 50 ASN B O 1
ATOM 1519 N N . SER B 1 51 ? 0.765 20.516 3.26 1 83.56 51 SER B N 1
ATOM 1520 C CA . SER B 1 51 ? -0.189 20.328 4.348 1 83.56 51 SER B CA 1
ATOM 1521 C C . SER B 1 51 ? -0.921 18.984 4.215 1 83.56 51 SER B C 1
ATOM 1523 O O . SER B 1 51 ? -1.344 18.406 5.215 1 83.56 51 SER B O 1
ATOM 1525 N N . SER B 1 52 ? -0.983 18.438 3.047 1 83.44 52 SER B N 1
ATOM 1526 C CA . SER B 1 52 ? -1.771 17.234 2.83 1 83.44 52 SER B CA 1
ATOM 1527 C C . SER B 1 52 ? -0.883 15.992 2.803 1 83.44 52 SER B C 1
ATOM 1529 O O . SER B 1 52 ? -1.328 14.891 3.145 1 83.44 52 SER B O 1
ATOM 1531 N N . GLY B 1 53 ? 0.357 16.25 2.391 1 89.44 53 GLY B N 1
ATOM 1532 C CA . GLY B 1 53 ? 1.199 15.102 2.137 1 89.44 53 GLY B CA 1
ATOM 1533 C C . GLY B 1 53 ? 0.865 14.391 0.839 1 89.44 53 GLY B C 1
ATOM 1534 O O . GLY B 1 53 ? 0.107 14.914 0.018 1 89.44 53 GLY B O 1
ATOM 1535 N N . GLY B 1 54 ? 1.577 13.234 0.596 1 91.62 54 GLY B N 1
ATOM 1536 C CA . GLY B 1 54 ? 1.372 12.477 -0.628 1 91.62 54 GLY B CA 1
ATOM 1537 C C . GLY B 1 54 ? 1.713 11.008 -0.483 1 91.62 54 GLY B C 1
ATOM 1538 O O . GLY B 1 54 ? 2.287 10.594 0.526 1 91.62 54 GLY B O 1
ATOM 1539 N N . TRP B 1 55 ? 1.252 10.242 -1.451 1 94.81 55 TRP B N 1
ATOM 1540 C CA . TRP B 1 55 ? 1.576 8.82 -1.433 1 94.81 55 TRP B CA 1
ATOM 1541 C C . TRP B 1 55 ? 1.694 8.266 -2.85 1 94.81 55 TRP B C 1
ATOM 1543 O O . TRP B 1 55 ? 0.997 8.719 -3.76 1 94.81 55 TRP B O 1
ATOM 1553 N N . LEU B 1 56 ? 2.516 7.273 -3.018 1 96.38 56 LEU B N 1
ATOM 1554 C CA . LEU B 1 56 ? 2.693 6.484 -4.234 1 96.38 56 LEU B CA 1
ATOM 1555 C C . LEU B 1 56 ? 2.439 5.004 -3.963 1 96.38 56 LEU B C 1
ATOM 1557 O O . LEU B 1 56 ? 2.838 4.48 -2.92 1 96.38 56 LEU B O 1
ATOM 1561 N N . ASP B 1 57 ? 1.692 4.355 -4.801 1 96.31 57 ASP B N 1
ATOM 1562 C CA . ASP B 1 57 ? 1.454 2.928 -4.621 1 96.31 57 ASP B CA 1
ATOM 1563 C C . ASP B 1 57 ? 1.998 2.125 -5.801 1 96.31 57 ASP B C 1
ATOM 1565 O O . ASP B 1 57 ? 2.033 2.617 -6.93 1 96.31 57 ASP B O 1
ATOM 1569 N N . CYS B 1 58 ? 2.41 0.987 -5.562 1 97.56 58 CYS B N 1
ATOM 1570 C CA . CYS B 1 58 ? 2.982 0.02 -6.492 1 97.56 58 CYS B CA 1
ATOM 1571 C C . CYS B 1 58 ? 2.738 -1.406 -6.012 1 97.56 58 CYS B C 1
ATOM 1573 O O . CYS B 1 58 ? 2.709 -1.665 -4.809 1 97.56 58 CYS B O 1
ATOM 1575 N N . SER B 1 59 ? 2.484 -2.361 -6.871 1 97.19 59 SER B N 1
ATOM 1576 C CA . SER B 1 59 ? 2.334 -3.77 -6.523 1 97.19 59 SER B CA 1
ATOM 1577 C C . SER B 1 59 ? 2.795 -4.672 -7.664 1 97.19 59 SER B C 1
ATOM 1579 O O . SER B 1 59 ? 2.832 -4.25 -8.82 1 97.19 59 SER B O 1
ATOM 1581 N N . ALA B 1 60 ? 3.154 -5.801 -7.293 1 97.12 60 ALA B N 1
ATOM 1582 C CA . ALA B 1 60 ? 3.637 -6.766 -8.273 1 97.12 60 ALA B CA 1
ATOM 1583 C C . ALA B 1 60 ? 3.232 -8.188 -7.895 1 97.12 60 ALA B C 1
ATOM 1585 O O . ALA B 1 60 ? 2.988 -8.477 -6.719 1 97.12 60 ALA B O 1
ATOM 1586 N N . SER B 1 61 ? 3.135 -9.016 -8.891 1 95.19 61 SER B N 1
ATOM 1587 C CA . SER B 1 61 ? 2.879 -10.438 -8.703 1 95.19 61 SER B CA 1
ATOM 1588 C C . SER B 1 61 ? 4.055 -11.281 -9.195 1 95.19 61 SER B C 1
ATOM 1590 O O . SER B 1 61 ? 4.895 -10.797 -9.953 1 95.19 61 SER B O 1
ATOM 1592 N N . GLY B 1 62 ? 4.145 -12.438 -8.617 1 94.56 62 GLY B N 1
ATOM 1593 C CA . GLY B 1 62 ? 5.176 -13.406 -8.953 1 94.56 62 GLY B CA 1
ATOM 1594 C C . GLY B 1 62 ? 5.172 -14.617 -8.039 1 94.56 62 GLY B C 1
ATOM 1595 O O . GLY B 1 62 ? 4.402 -14.68 -7.082 1 94.56 62 GLY B O 1
ATOM 1596 N N . SER B 1 63 ? 6.008 -15.555 -8.523 1 91.19 63 SER B N 1
ATOM 1597 C CA . SER B 1 63 ? 6.227 -16.734 -7.707 1 91.19 63 SER B CA 1
ATOM 1598 C C . SER B 1 63 ? 7.715 -17.047 -7.562 1 91.19 63 SER B C 1
ATOM 1600 O O . SER B 1 63 ? 8.383 -17.406 -8.539 1 91.19 63 SER B O 1
ATOM 1602 N N . PRO B 1 64 ? 8.234 -16.859 -6.398 1 93.12 64 PRO B N 1
ATOM 1603 C CA . PRO B 1 64 ? 7.52 -16.422 -5.191 1 93.12 64 PRO B CA 1
ATOM 1604 C C . PRO B 1 64 ? 7.082 -14.969 -5.25 1 93.12 64 PRO B C 1
ATOM 1606 O O . PRO B 1 64 ? 7.508 -14.227 -6.137 1 93.12 64 PRO B O 1
ATOM 1609 N N . GLN B 1 65 ? 6.164 -14.562 -4.23 1 95 65 GLN B N 1
ATOM 1610 C CA . GLN B 1 65 ? 5.672 -13.188 -4.16 1 95 65 GLN B CA 1
ATOM 1611 C C . GLN B 1 65 ? 6.828 -12.195 -4.074 1 95 65 GLN B C 1
ATOM 1613 O O . GLN B 1 65 ? 7.695 -12.312 -3.209 1 95 65 GLN B O 1
ATOM 1618 N N . PRO B 1 66 ? 6.82 -11.195 -4.895 1 97.44 66 PRO B N 1
ATOM 1619 C CA . PRO B 1 66 ? 7.926 -10.234 -4.906 1 97.44 66 PRO B CA 1
ATOM 1620 C C . PRO B 1 66 ? 7.863 -9.25 -3.742 1 97.44 66 PRO B C 1
ATOM 1622 O O . PRO B 1 66 ? 6.777 -8.977 -3.221 1 97.44 66 PRO B O 1
ATOM 1625 N N . THR B 1 67 ? 8.984 -8.711 -3.416 1 97 67 THR B N 1
ATOM 1626 C CA . THR B 1 67 ? 9.086 -7.574 -2.514 1 97 67 THR B CA 1
ATOM 1627 C C . THR B 1 67 ? 9.102 -6.262 -3.299 1 97 67 THR B C 1
ATOM 1629 O O . THR B 1 67 ? 9.594 -6.215 -4.426 1 97 67 THR B O 1
ATOM 1632 N N . ILE B 1 68 ? 8.516 -5.242 -2.721 1 97 68 ILE B N 1
ATOM 1633 C CA . ILE B 1 68 ? 8.477 -3.926 -3.35 1 97 68 ILE B CA 1
ATOM 1634 C C . ILE B 1 68 ? 9.398 -2.969 -2.598 1 97 68 ILE B C 1
ATOM 1636 O O . ILE B 1 68 ? 9.359 -2.895 -1.367 1 97 68 ILE B O 1
ATOM 1640 N N . ASP B 1 69 ? 10.219 -2.314 -3.383 1 97.69 69 ASP B N 1
ATOM 1641 C CA . ASP B 1 69 ? 11.094 -1.264 -2.873 1 97.69 69 ASP B CA 1
ATOM 1642 C C . ASP B 1 69 ? 11.047 -0.025 -3.764 1 97.69 69 ASP B C 1
ATOM 1644 O O . ASP B 1 69 ? 10.398 -0.036 -4.816 1 97.69 69 ASP B O 1
ATOM 1648 N N . TRP B 1 70 ? 11.773 1.034 -3.252 1 98.38 70 TRP B N 1
ATOM 1649 C CA . TRP B 1 70 ? 11.797 2.27 -4.027 1 98.38 70 TRP B CA 1
ATOM 1650 C C . TRP B 1 70 ? 13.227 2.76 -4.227 1 98.38 70 TRP B C 1
ATOM 1652 O O . TRP B 1 70 ? 14.078 2.584 -3.35 1 98.38 70 TRP B O 1
ATOM 1662 N N . LEU B 1 71 ? 13.391 3.361 -5.359 1 98.06 71 LEU B N 1
ATOM 1663 C CA . LEU B 1 71 ? 14.672 3.969 -5.691 1 98.06 71 LEU B CA 1
ATOM 1664 C C . LEU B 1 71 ? 14.523 5.469 -5.922 1 98.06 71 LEU B C 1
ATOM 1666 O O . LEU B 1 71 ? 13.484 5.926 -6.402 1 98.06 71 LEU B O 1
ATOM 1670 N N . SER B 1 72 ? 15.609 6.133 -5.594 1 95.69 72 SER B N 1
ATOM 1671 C CA . SER B 1 72 ? 15.703 7.547 -5.949 1 95.69 72 SER B CA 1
ATOM 1672 C C . SER B 1 72 ? 16.281 7.727 -7.348 1 95.69 72 SER B C 1
ATOM 1674 O O . SER B 1 72 ? 16.672 6.75 -8 1 95.69 72 SER B O 1
ATOM 1676 N N . VAL B 1 73 ? 16.297 8.945 -7.773 1 89.69 73 VAL B N 1
ATOM 1677 C CA . VAL B 1 73 ? 16.734 9.281 -9.125 1 89.69 73 VAL B CA 1
ATOM 1678 C C . VAL B 1 73 ? 18.172 8.812 -9.336 1 89.69 73 VAL B C 1
ATOM 1680 O O . VAL B 1 73 ? 18.531 8.391 -10.438 1 89.69 73 VAL B O 1
ATOM 1683 N N . ASP B 1 74 ? 18.891 8.875 -8.273 1 91.44 74 ASP B N 1
ATOM 1684 C CA . ASP B 1 74 ? 20.297 8.516 -8.398 1 91.44 74 ASP B CA 1
ATOM 1685 C C . ASP B 1 74 ? 20.5 7.008 -8.281 1 91.44 74 ASP B C 1
ATOM 1687 O O . ASP B 1 74 ? 21.625 6.523 -8.312 1 91.44 74 ASP B O 1
ATOM 1691 N N . GLY B 1 75 ? 19.5 6.297 -8.117 1 91.06 75 GLY B N 1
ATOM 1692 C CA . GLY B 1 75 ? 19.578 4.848 -8.062 1 91.06 75 GLY B CA 1
ATOM 1693 C C . GLY B 1 75 ? 19.797 4.309 -6.66 1 91.06 75 GLY B C 1
ATOM 1694 O O . GLY B 1 75 ? 20 3.107 -6.473 1 91.06 75 GLY B O 1
ATOM 1695 N N . THR B 1 76 ? 19.703 5.199 -5.742 1 94 76 THR B N 1
ATOM 1696 C CA . THR B 1 76 ? 19.875 4.754 -4.363 1 94 76 THR B CA 1
ATOM 1697 C C . THR B 1 76 ? 18.531 4.32 -3.77 1 94 76 T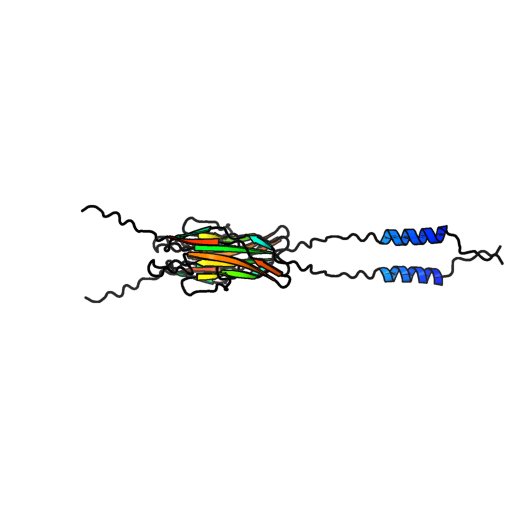HR B C 1
ATOM 1699 O O . THR B 1 76 ? 17.469 4.789 -4.199 1 94 76 THR B O 1
ATOM 1702 N N . SER B 1 77 ? 18.625 3.434 -2.742 1 96.56 77 SER B N 1
ATOM 1703 C CA . SER B 1 77 ? 17.422 2.928 -2.094 1 96.56 77 SER B CA 1
ATOM 1704 C C . SER B 1 77 ? 16.766 4.004 -1.233 1 96.56 77 SER B C 1
ATOM 1706 O O . SER B 1 77 ? 17.453 4.754 -0.537 1 96.56 77 SER B O 1
ATOM 1708 N N . VAL B 1 78 ? 15.508 4.082 -1.358 1 96.38 78 VAL B N 1
ATOM 1709 C CA . VAL B 1 78 ? 14.703 5.02 -0.578 1 96.38 78 VAL B CA 1
ATOM 1710 C C . VAL B 1 78 ? 14.25 4.355 0.719 1 96.38 78 VAL B C 1
ATOM 1712 O O . VAL B 1 78 ? 13.641 3.281 0.694 1 96.38 78 VAL B O 1
ATOM 1715 N N . GLY B 1 79 ? 14.562 4.867 1.792 1 94.44 79 GLY B N 1
ATOM 1716 C CA . GLY B 1 79 ? 14.117 4.34 3.072 1 94.44 79 GLY B CA 1
ATOM 1717 C C . GLY B 1 79 ? 13.328 5.344 3.889 1 94.44 79 GLY B C 1
ATOM 1718 O O . GLY B 1 79 ? 12.977 6.418 3.395 1 94.44 79 GLY B O 1
ATOM 1719 N N . ASP B 1 80 ? 13.023 4.934 5.102 1 93.94 80 ASP B N 1
ATOM 1720 C CA . ASP B 1 80 ? 12.266 5.785 6.012 1 93.94 80 ASP B CA 1
ATOM 1721 C C . ASP B 1 80 ? 13.086 7 6.438 1 93.94 80 ASP B C 1
ATOM 1723 O O . ASP B 1 80 ? 14.289 6.895 6.66 1 93.94 80 ASP B O 1
ATOM 1727 N N . VAL B 1 81 ? 12.438 8.094 6.422 1 94.38 81 VAL B N 1
ATOM 1728 C CA . VAL B 1 81 ? 12.945 9.305 7.051 1 94.38 81 VAL B CA 1
ATOM 1729 C C . VAL B 1 81 ? 11.961 9.797 8.109 1 94.38 81 VAL B C 1
ATOM 1731 O O . VAL B 1 81 ? 10.828 10.164 7.785 1 94.38 81 VAL B O 1
ATOM 1734 N N . GLY B 1 82 ? 12.352 9.805 9.297 1 90.56 82 GLY B N 1
ATOM 1735 C CA . GLY B 1 82 ? 11.469 10.133 10.406 1 90.56 82 GLY B CA 1
ATOM 1736 C C . GLY B 1 82 ? 10.656 11.391 10.172 1 90.56 82 GLY B C 1
ATOM 1737 O O . GLY B 1 82 ? 11.203 12.453 9.883 1 90.56 82 GLY B O 1
ATOM 1738 N N . GLY B 1 83 ? 9.375 11.266 10.273 1 87.62 83 GLY B N 1
ATOM 1739 C CA . GLY B 1 83 ? 8.477 12.398 10.156 1 87.62 83 GLY B CA 1
ATOM 1740 C C . GLY B 1 83 ? 8.406 12.969 8.75 1 87.62 83 GLY B C 1
ATOM 1741 O O . GLY B 1 83 ? 7.848 14.039 8.531 1 87.62 83 GLY B O 1
ATOM 1742 N N . VAL B 1 84 ? 9.023 12.414 7.867 1 92.69 84 VAL B N 1
ATOM 1743 C CA . VAL B 1 84 ? 9.086 12.984 6.523 1 92.69 84 VAL B CA 1
ATOM 1744 C C . VAL B 1 84 ? 8.578 11.961 5.504 1 92.69 84 VAL B C 1
ATOM 1746 O O . VAL B 1 84 ? 7.664 12.25 4.734 1 92.69 84 VAL B O 1
ATOM 1749 N N . ARG B 1 85 ? 9.156 10.773 5.469 1 94.56 85 ARG B N 1
ATOM 1750 C CA . ARG B 1 85 ? 8.859 9.75 4.473 1 94.56 85 ARG B CA 1
ATOM 1751 C C . ARG B 1 85 ? 8.805 8.367 5.109 1 94.56 85 ARG B C 1
ATOM 1753 O O . ARG B 1 85 ? 9.609 8.047 5.984 1 94.56 85 ARG B O 1
ATOM 1760 N N . ARG B 1 86 ? 7.898 7.562 4.664 1 93.44 86 ARG B N 1
ATOM 1761 C CA . ARG B 1 86 ? 7.773 6.176 5.105 1 93.44 86 ARG B CA 1
ATOM 1762 C C . ARG B 1 86 ? 7.496 5.25 3.926 1 93.44 86 ARG B C 1
ATOM 1764 O O . ARG B 1 86 ? 6.691 5.574 3.051 1 93.44 86 ARG B O 1
ATOM 1771 N N . VAL B 1 87 ? 8.195 4.164 3.918 1 95.5 87 VAL B N 1
ATOM 1772 C CA . VAL B 1 87 ? 7.91 3.119 2.938 1 95.5 87 VAL B CA 1
ATOM 1773 C C . VAL B 1 87 ? 7.188 1.958 3.615 1 95.5 87 VAL B C 1
ATOM 1775 O O . VAL B 1 87 ? 7.766 1.266 4.457 1 95.5 87 VAL B O 1
ATOM 1778 N N . LEU B 1 88 ? 6.004 1.71 3.189 1 94.25 88 LEU B N 1
ATOM 1779 C CA . LEU B 1 88 ? 5.211 0.642 3.787 1 94.25 88 LEU B CA 1
ATOM 1780 C C . LEU B 1 88 ? 5.559 -0.707 3.17 1 94.25 88 LEU B C 1
ATOM 1782 O O . LEU B 1 88 ? 6.031 -0.77 2.031 1 94.25 88 LEU B O 1
ATOM 1786 N N . ARG B 1 89 ? 5.223 -1.733 3.805 1 90.75 89 ARG B N 1
ATOM 1787 C CA . ARG B 1 89 ? 5.641 -3.078 3.422 1 90.75 89 ARG B CA 1
ATOM 1788 C C . ARG B 1 89 ? 4.902 -3.549 2.174 1 90.75 89 ARG B C 1
ATOM 1790 O O . ARG B 1 89 ? 5.414 -4.375 1.417 1 90.75 89 ARG B O 1
ATOM 1797 N N . ASN B 1 90 ? 3.744 -3.006 1.984 1 95.06 90 ASN B N 1
ATOM 1798 C CA . ASN B 1 90 ? 2.973 -3.461 0.833 1 95.06 90 ASN B CA 1
ATOM 1799 C C . ASN B 1 90 ? 3.328 -2.676 -0.426 1 95.06 90 ASN B C 1
ATOM 1801 O O . ASN B 1 90 ? 2.695 -2.846 -1.469 1 95.06 90 ASN B O 1
ATOM 1805 N N . GLY B 1 91 ? 4.262 -1.753 -0.312 1 95.5 91 GLY B N 1
ATOM 1806 C CA . GLY B 1 91 ? 4.766 -1.095 -1.506 1 95.5 91 GLY B CA 1
ATOM 1807 C C . GLY B 1 91 ? 4.316 0.349 -1.627 1 95.5 91 GLY B C 1
ATOM 1808 O O . GLY B 1 91 ? 4.508 0.979 -2.67 1 95.5 91 GLY B O 1
ATOM 1809 N N . THR B 1 92 ? 3.752 0.896 -0.594 1 96.94 92 THR B N 1
ATOM 1810 C CA . THR B 1 92 ? 3.34 2.295 -0.607 1 96.94 92 THR B CA 1
ATOM 1811 C C . THR B 1 92 ? 4.453 3.191 -0.075 1 96.94 92 THR B C 1
ATOM 1813 O O . THR B 1 92 ? 5.066 2.887 0.95 1 96.94 92 THR B O 1
ATOM 1816 N N . LEU B 1 93 ? 4.73 4.211 -0.765 1 97.12 93 LEU B N 1
ATOM 1817 C CA . LEU B 1 93 ? 5.625 5.262 -0.293 1 97.12 93 LEU B CA 1
ATOM 1818 C C . LEU B 1 93 ? 4.836 6.469 0.198 1 97.12 93 LEU B C 1
ATOM 1820 O O . LEU B 1 93 ? 4.09 7.086 -0.57 1 97.12 93 LEU B O 1
ATOM 1824 N N . VAL B 1 94 ? 5.023 6.836 1.426 1 95.38 94 VAL B N 1
ATOM 1825 C CA . VAL B 1 94 ? 4.273 7.922 2.045 1 95.38 94 VAL B CA 1
ATOM 1826 C C . VAL B 1 94 ? 5.188 9.125 2.264 1 95.38 94 VAL B C 1
ATOM 1828 O O . VAL B 1 94 ? 6.281 8.992 2.82 1 95.38 94 VAL B O 1
ATOM 1831 N N . LEU B 1 95 ? 4.707 10.219 1.851 1 95.31 95 LEU B N 1
ATOM 1832 C CA . LEU B 1 95 ? 5.324 11.508 2.158 1 95.31 95 LEU B CA 1
ATOM 1833 C C . LEU B 1 95 ? 4.453 12.312 3.121 1 95.31 95 LEU B C 1
ATOM 1835 O O . LEU B 1 95 ? 3.385 12.797 2.742 1 95.31 95 LEU B O 1
ATOM 1839 N N . LEU B 1 96 ? 4.926 12.5 4.23 1 91.62 96 LEU B N 1
ATOM 1840 C CA . LEU B 1 96 ? 4.129 13.117 5.285 1 91.62 96 LEU B CA 1
ATOM 1841 C C . LEU B 1 96 ? 4.059 14.633 5.094 1 91.62 96 LEU B C 1
ATOM 1843 O O . LEU B 1 96 ? 4.914 15.219 4.43 1 91.62 96 LEU B O 1
ATOM 1847 N N . PRO B 1 97 ? 2.967 15.188 5.68 1 88.38 97 PRO B N 1
ATOM 1848 C CA . PRO B 1 97 ? 2.955 16.656 5.699 1 88.38 97 PRO B CA 1
ATOM 1849 C C . PRO B 1 97 ? 4.184 17.25 6.383 1 88.38 97 PRO B C 1
ATOM 1851 O O . PRO B 1 97 ? 4.785 16.594 7.246 1 88.38 97 PRO B O 1
ATOM 1854 N N . PHE B 1 98 ? 4.531 18.453 6.008 1 89.56 98 PHE B N 1
ATOM 1855 C CA . PHE B 1 98 ? 5.723 19.109 6.543 1 89.56 98 PHE B CA 1
ATOM 1856 C C . PHE B 1 98 ? 5.566 20.625 6.523 1 89.56 98 PHE B C 1
ATOM 1858 O O . PHE B 1 98 ? 4.832 21.156 5.699 1 89.56 98 PHE B O 1
ATOM 1865 N N . PRO B 1 99 ? 6.195 21.203 7.488 1 90.75 99 PRO B N 1
ATOM 1866 C CA . PRO B 1 99 ? 6.219 22.672 7.387 1 90.75 99 PRO B CA 1
ATOM 1867 C C . PRO B 1 99 ? 6.953 23.156 6.141 1 90.75 99 PRO B C 1
ATOM 1869 O O . PRO B 1 99 ? 7.949 22.562 5.727 1 90.75 99 PRO B O 1
ATOM 1872 N N . ALA B 1 100 ? 6.465 24.234 5.621 1 90.81 100 ALA B N 1
ATOM 1873 C CA . ALA B 1 100 ? 7.062 24.781 4.406 1 90.81 100 ALA B CA 1
ATOM 1874 C C . ALA B 1 100 ? 8.57 24.969 4.57 1 90.81 100 ALA B C 1
ATOM 1876 O O . ALA B 1 100 ? 9.336 24.781 3.625 1 90.81 100 ALA B O 1
ATOM 1877 N N . ALA B 1 101 ? 8.945 25.25 5.766 1 92.81 101 ALA B N 1
ATOM 1878 C CA . ALA B 1 101 ? 10.352 25.516 6.051 1 92.81 101 ALA B CA 1
ATOM 1879 C C . ALA B 1 101 ? 11.172 24.219 6 1 92.81 101 ALA B C 1
ATOM 1881 O O . ALA B 1 101 ? 12.398 24.266 5.883 1 92.81 101 ALA B O 1
ATOM 1882 N N . ALA B 1 102 ? 10.516 23.141 6.086 1 93.06 102 ALA B N 1
ATOM 1883 C CA . ALA B 1 102 ? 11.219 21.859 6.148 1 93.06 102 ALA B CA 1
ATOM 1884 C C . ALA B 1 102 ? 11.266 21.188 4.777 1 93.06 102 ALA B C 1
ATOM 1886 O O . ALA B 1 102 ? 11.578 20 4.672 1 93.06 102 ALA B O 1
ATOM 1887 N N . PHE B 1 103 ? 11.07 22.016 3.779 1 94.62 103 PHE B N 1
ATOM 1888 C CA . PHE B 1 103 ? 11.078 21.5 2.414 1 94.62 103 PHE B CA 1
ATOM 1889 C C . PHE B 1 103 ? 12.445 20.922 2.061 1 94.62 103 PHE B C 1
ATOM 1891 O O . PHE B 1 103 ? 13.477 21.547 2.324 1 94.62 103 PHE B O 1
ATOM 1898 N N . ARG B 1 104 ? 12.383 19.766 1.455 1 95.19 104 ARG B N 1
ATOM 1899 C CA . ARG B 1 104 ? 13.602 19.125 0.961 1 95.19 104 ARG B CA 1
ATOM 1900 C C . ARG B 1 104 ? 13.461 18.75 -0.513 1 95.19 104 ARG B C 1
ATOM 1902 O O . ARG B 1 104 ? 12.586 17.969 -0.884 1 95.19 104 ARG B O 1
ATOM 1909 N N . GLN B 1 105 ? 14.445 19.234 -1.264 1 94.25 105 GLN B N 1
ATOM 1910 C CA . GLN B 1 105 ? 14.406 18.984 -2.701 1 94.25 105 GLN B CA 1
ATOM 1911 C C . GLN B 1 105 ? 14.586 17.5 -3.006 1 94.25 105 GLN B C 1
ATOM 1913 O O . GLN B 1 105 ? 13.961 16.969 -3.926 1 94.25 105 GLN B O 1
ATOM 1918 N N . ASP B 1 106 ? 15.406 16.766 -2.229 1 94.94 106 ASP B N 1
ATOM 1919 C CA . ASP B 1 106 ? 15.734 15.383 -2.521 1 94.94 106 ASP B CA 1
ATOM 1920 C C . ASP B 1 106 ? 14.602 14.445 -2.092 1 94.94 106 ASP B C 1
ATOM 1922 O O . ASP B 1 106 ? 14.648 13.242 -2.354 1 94.94 106 ASP B O 1
ATOM 1926 N N . ILE B 1 107 ? 13.578 14.945 -1.534 1 96.06 107 ILE B N 1
ATOM 1927 C CA . ILE B 1 107 ? 12.461 14.125 -1.09 1 96.06 107 ILE B CA 1
ATOM 1928 C C . ILE B 1 107 ? 11.164 14.617 -1.728 1 96.06 107 ILE B C 1
ATOM 1930 O O . ILE B 1 107 ? 10.383 13.828 -2.258 1 96.06 107 ILE B O 1
ATOM 1934 N N . HIS B 1 108 ? 11.023 16.016 -1.718 1 96.44 108 HIS B N 1
ATOM 1935 C CA . HIS B 1 108 ? 9.719 16.578 -2.033 1 96.44 108 HIS B CA 1
ATOM 1936 C C . HIS B 1 108 ? 9.664 17.062 -3.479 1 96.44 108 HIS B C 1
ATOM 1938 O O . HIS B 1 108 ? 8.609 17.484 -3.959 1 96.44 108 HIS B O 1
ATOM 1944 N N . ASN B 1 109 ? 10.734 17.109 -4.191 1 96.56 109 ASN B N 1
ATOM 1945 C CA . ASN B 1 109 ? 10.844 17.484 -5.598 1 96.56 109 ASN B CA 1
ATOM 1946 C C . ASN B 1 109 ? 11.914 16.672 -6.312 1 96.56 109 ASN B C 1
ATOM 1948 O O . ASN B 1 109 ? 12.992 17.188 -6.625 1 96.56 109 ASN B O 1
ATOM 1952 N N . THR B 1 110 ? 11.555 15.523 -6.641 1 97.69 110 THR B N 1
ATOM 1953 C CA . THR B 1 110 ? 12.531 14.602 -7.207 1 97.69 110 THR B CA 1
ATOM 1954 C C . THR B 1 110 ? 11.828 13.445 -7.922 1 97.69 110 THR B C 1
ATOM 1956 O O . THR B 1 110 ? 10.617 13.492 -8.148 1 97.69 110 THR B O 1
ATOM 1959 N N . ILE B 1 111 ? 12.57 12.422 -8.273 1 98.06 111 ILE B N 1
ATOM 1960 C CA . ILE B 1 111 ? 12.039 11.289 -9.016 1 98.06 111 ILE B CA 1
ATOM 1961 C C . ILE B 1 111 ? 12.195 10.008 -8.195 1 98.06 111 ILE B C 1
ATOM 1963 O O . ILE B 1 111 ? 13.227 9.789 -7.559 1 98.06 111 ILE B O 1
ATOM 1967 N N . TYR B 1 112 ? 11.141 9.266 -8.18 1 98.12 112 TYR B N 1
ATOM 1968 C CA . TYR B 1 112 ? 11.164 7.941 -7.566 1 98.12 112 TYR B CA 1
ATOM 1969 C C . TYR B 1 112 ? 10.875 6.855 -8.594 1 98.12 112 TYR B C 1
ATOM 1971 O O . TYR B 1 112 ? 10.234 7.121 -9.617 1 98.12 112 TYR B O 1
ATOM 1979 N N . ARG B 1 113 ? 11.289 5.609 -8.344 1 98.5 113 ARG B N 1
ATOM 1980 C CA . ARG B 1 113 ? 10.969 4.414 -9.117 1 98.5 113 ARG B CA 1
ATOM 1981 C C . ARG B 1 113 ? 10.648 3.238 -8.203 1 98.5 113 ARG B C 1
ATOM 1983 O O . ARG B 1 113 ? 11.305 3.045 -7.18 1 98.5 113 ARG B O 1
ATOM 1990 N N . CYS B 1 114 ? 9.625 2.553 -8.562 1 98.44 114 CYS B N 1
ATOM 1991 C CA . CYS B 1 114 ? 9.281 1.342 -7.828 1 98.44 114 CYS B CA 1
ATOM 1992 C C . CYS B 1 114 ? 10.078 0.146 -8.336 1 98.44 114 CYS B C 1
ATOM 1994 O O . CYS B 1 114 ? 10.258 -0.014 -9.547 1 98.44 114 CYS B O 1
ATOM 1996 N N . VAL B 1 115 ? 10.547 -0.732 -7.422 1 98.44 115 VAL B N 1
ATOM 1997 C CA . VAL B 1 115 ? 11.289 -1.936 -7.777 1 98.44 115 VAL B CA 1
ATOM 1998 C C . VAL B 1 115 ? 10.594 -3.164 -7.199 1 98.44 115 VAL B C 1
ATOM 2000 O O . VAL B 1 115 ? 10.297 -3.215 -6.004 1 98.44 115 VAL B O 1
ATOM 2003 N N . ALA B 1 116 ? 10.344 -4.129 -7.98 1 98.5 116 ALA B N 1
ATOM 2004 C CA . ALA B 1 116 ? 9.836 -5.43 -7.555 1 98.5 116 ALA B CA 1
ATOM 2005 C C . ALA B 1 116 ? 10.883 -6.523 -7.754 1 98.5 116 ALA B C 1
ATOM 2007 O O . ALA B 1 116 ? 11.469 -6.637 -8.836 1 98.5 116 ALA B O 1
ATOM 2008 N N . SER B 1 117 ? 11.055 -7.324 -6.637 1 98.25 117 SER B N 1
ATOM 2009 C CA . SER B 1 117 ? 12.109 -8.328 -6.738 1 98.25 117 SER B CA 1
ATOM 2010 C C . SER B 1 117 ? 11.68 -9.648 -6.098 1 98.25 117 SER B C 1
ATOM 2012 O O . SER B 1 117 ? 11.008 -9.648 -5.066 1 98.25 117 SER B O 1
AT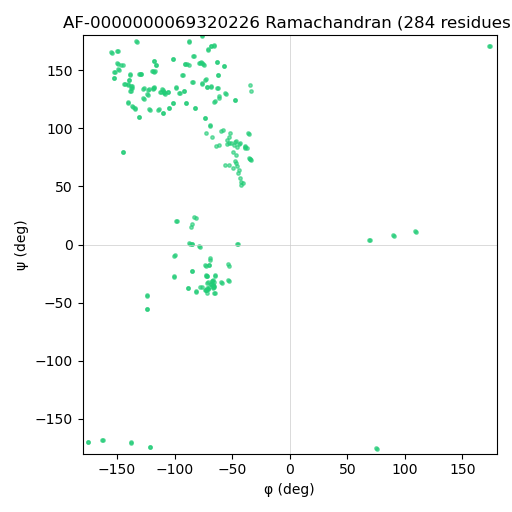OM 2014 N N . ASN B 1 118 ? 11.961 -10.711 -6.699 1 97.5 118 ASN B N 1
ATOM 2015 C CA . ASN B 1 118 ? 11.938 -12.039 -6.09 1 97.5 118 ASN B CA 1
ATOM 2016 C C . ASN B 1 118 ? 13.141 -12.867 -6.52 1 97.5 118 ASN B C 1
ATOM 2018 O O . ASN B 1 118 ? 14.094 -12.344 -7.098 1 97.5 118 ASN B O 1
ATOM 2022 N N . THR B 1 119 ? 13.211 -14.203 -6.223 1 97.62 119 THR B N 1
ATOM 2023 C CA . THR B 1 119 ? 14.391 -15.031 -6.457 1 97.62 119 THR B CA 1
ATOM 2024 C C . THR B 1 119 ? 14.609 -15.242 -7.953 1 97.62 119 THR B C 1
ATOM 2026 O O . THR B 1 119 ? 15.688 -15.672 -8.367 1 97.62 119 THR B O 1
ATOM 2029 N N . VAL B 1 120 ? 13.555 -14.984 -8.711 1 96.69 120 VAL B N 1
ATOM 2030 C CA . VAL B 1 120 ? 13.625 -15.258 -10.148 1 96.69 120 VAL B CA 1
ATOM 2031 C C . VAL B 1 120 ? 14.18 -14.031 -10.875 1 96.69 120 VAL B C 1
ATOM 2033 O O . VAL B 1 120 ? 14.891 -14.164 -11.875 1 96.69 120 VAL B O 1
ATOM 2036 N N . GLY B 1 121 ? 13.773 -12.789 -10.398 1 97.94 121 GLY B N 1
ATOM 2037 C CA . GLY B 1 121 ? 14.219 -11.602 -11.109 1 97.94 121 GLY B CA 1
ATOM 2038 C C . GLY B 1 121 ? 13.812 -10.312 -10.43 1 97.94 121 GLY B C 1
ATOM 2039 O O . GLY B 1 121 ? 13.477 -10.305 -9.242 1 97.94 121 GLY B O 1
ATOM 2040 N N . ARG B 1 122 ? 14.055 -9.234 -11.234 1 97.94 122 ARG B N 1
ATOM 2041 C CA . ARG B 1 122 ? 13.797 -7.875 -10.766 1 97.94 122 ARG B CA 1
ATOM 2042 C C . ARG B 1 122 ? 13.266 -6.996 -11.898 1 97.94 122 ARG B C 1
ATOM 2044 O O . ARG B 1 122 ? 13.742 -7.078 -13.031 1 97.94 122 ARG B O 1
ATOM 2051 N N . VAL B 1 123 ? 12.281 -6.191 -11.602 1 98.31 123 VAL B N 1
ATOM 2052 C CA . VAL B 1 123 ? 11.773 -5.227 -12.57 1 98.31 123 VAL B CA 1
ATOM 2053 C C . VAL B 1 123 ? 11.688 -3.842 -11.93 1 98.31 123 VAL B C 1
ATOM 2055 O O . VAL B 1 123 ? 11.445 -3.723 -10.727 1 98.31 123 VAL B O 1
ATOM 2058 N N . ILE B 1 124 ? 11.914 -2.809 -12.727 1 97.88 124 ILE B N 1
ATOM 2059 C CA . ILE B 1 124 ? 11.883 -1.419 -12.289 1 97.88 124 ILE B CA 1
ATOM 2060 C C . ILE B 1 124 ? 10.789 -0.663 -13.031 1 97.88 124 ILE B C 1
ATOM 2062 O O . ILE B 1 124 ? 10.641 -0.817 -14.25 1 97.88 124 ILE B O 1
ATOM 2066 N N . SER B 1 125 ? 10.031 0.129 -12.32 1 98.12 125 SER B N 1
ATOM 2067 C CA . SER B 1 125 ? 8.906 0.86 -12.898 1 98.12 125 SER B CA 1
ATOM 2068 C C . SER B 1 125 ? 9.383 2.066 -13.703 1 98.12 125 SER B C 1
ATOM 2070 O O . SER B 1 125 ? 10.586 2.312 -13.797 1 98.12 125 SER B O 1
ATOM 2072 N N . ARG B 1 126 ? 8.477 2.717 -14.227 1 96.69 126 ARG B N 1
ATOM 2073 C CA . ARG B 1 126 ? 8.734 4.027 -14.812 1 96.69 126 ARG B CA 1
ATOM 2074 C C . ARG B 1 126 ? 9.141 5.035 -13.75 1 96.69 126 ARG B C 1
ATOM 2076 O O . ARG B 1 126 ? 8.977 4.785 -12.555 1 96.69 126 ARG B O 1
ATOM 2083 N N . ASP B 1 127 ? 9.578 6.207 -14.281 1 97.88 127 ASP B N 1
ATOM 2084 C CA . ASP B 1 127 ? 9.883 7.332 -13.398 1 97.88 127 ASP B CA 1
ATOM 2085 C C . ASP B 1 127 ? 8.609 8 -12.898 1 97.88 127 ASP B C 1
ATOM 2087 O O . ASP B 1 127 ? 7.656 8.188 -13.656 1 97.88 127 ASP B O 1
ATOM 2091 N N . VAL B 1 128 ? 8.625 8.344 -11.625 1 98.19 128 VAL B N 1
ATOM 2092 C CA . VAL B 1 128 ? 7.555 9.164 -11.062 1 98.19 128 VAL B CA 1
ATOM 2093 C C . VAL B 1 128 ? 8.109 10.523 -10.6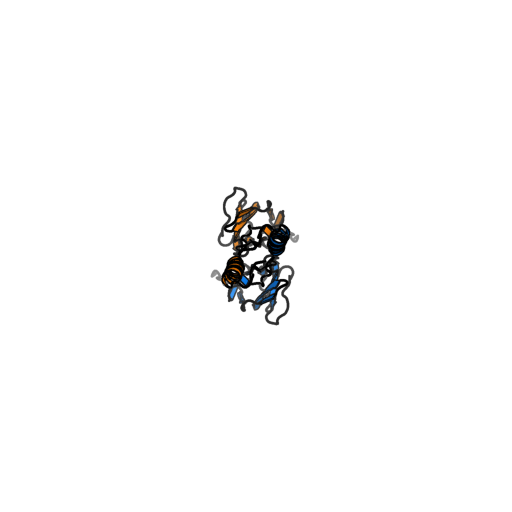48 1 98.19 128 VAL B C 1
ATOM 2095 O O . VAL B 1 128 ? 8.961 10.609 -9.758 1 98.19 128 VAL B O 1
ATOM 2098 N N . GLN B 1 129 ? 7.621 11.523 -11.297 1 98.44 129 GLN B N 1
ATOM 2099 C CA . GLN B 1 129 ? 8.016 12.875 -10.898 1 98.44 129 GLN B CA 1
ATOM 2100 C C . GLN B 1 129 ? 7.184 13.367 -9.719 1 98.44 129 GLN B C 1
ATOM 2102 O O . GLN B 1 129 ? 5.969 13.547 -9.844 1 98.44 129 GLN B O 1
ATOM 2107 N N . VAL B 1 130 ? 7.824 13.609 -8.648 1 98 130 VAL B N 1
ATOM 2108 C CA . VAL B 1 130 ? 7.156 14.094 -7.449 1 98 130 VAL B CA 1
ATOM 2109 C C . VAL B 1 130 ? 7.465 15.578 -7.246 1 98 130 VAL B C 1
ATOM 2111 O O . VAL B 1 130 ? 8.625 15.992 -7.305 1 98 130 VAL B O 1
ATOM 2114 N N . ARG B 1 131 ? 6.391 16.312 -7.012 1 97.44 131 ARG B N 1
ATOM 2115 C CA . ARG B 1 131 ? 6.543 17.75 -6.77 1 97.44 131 ARG B CA 1
ATOM 2116 C C . ARG B 1 131 ? 5.598 18.219 -5.672 1 97.44 131 ARG B C 1
ATOM 2118 O O . ARG B 1 131 ? 4.375 18.125 -5.816 1 97.44 131 ARG B O 1
ATOM 2125 N N . ALA B 1 132 ? 6.172 18.766 -4.695 1 95.31 132 ALA B N 1
ATOM 2126 C CA . ALA B 1 132 ? 5.355 19.375 -3.641 1 95.31 132 ALA B CA 1
ATOM 2127 C C . ALA B 1 132 ? 5.188 20.875 -3.861 1 95.31 132 ALA B C 1
ATOM 2129 O O . ALA B 1 132 ? 6.156 21.578 -4.168 1 95.31 132 ALA B O 1
ATOM 2130 N N . GLY B 1 133 ? 3.93 21.344 -3.791 1 87 133 GLY B N 1
ATOM 2131 C CA . GLY B 1 133 ? 3.656 22.766 -3.92 1 87 133 GLY B CA 1
ATOM 2132 C C . GLY B 1 133 ? 3.475 23.453 -2.586 1 87 133 GLY B C 1
ATOM 2133 O O . GLY B 1 133 ? 3.066 22.828 -1.604 1 87 133 GLY B O 1
ATOM 2134 N N . LYS B 1 134 ? 4.137 24.641 -2.455 1 70.38 134 LYS B N 1
ATOM 2135 C CA . LYS B 1 134 ? 3.855 25.469 -1.285 1 70.38 134 LYS B CA 1
ATOM 2136 C C . LYS B 1 134 ? 2.445 26.062 -1.347 1 70.38 134 LYS B C 1
ATOM 2138 O O . LYS B 1 134 ? 2.014 26.547 -2.393 1 70.38 134 LYS B O 1
ATOM 2143 N N . ARG B 1 135 ? 1.485 25.547 -0.649 1 58.28 135 ARG B N 1
ATOM 2144 C CA . ARG B 1 135 ? 0.281 26.375 -0.62 1 58.28 135 ARG B CA 1
ATOM 2145 C C . ARG B 1 135 ? 0.595 27.797 -0.144 1 58.28 135 ARG B C 1
ATOM 2147 O O . ARG B 1 135 ? 1.15 27.984 0.941 1 58.28 135 ARG B O 1
ATOM 2154 N N . SER B 1 136 ? 0.978 28.672 -0.982 1 49.66 136 SER B N 1
ATOM 2155 C CA . SER B 1 136 ? 1.04 30.062 -0.573 1 49.66 136 SER B CA 1
ATOM 2156 C C . SER B 1 136 ? -0.228 30.484 0.163 1 49.66 136 SER B C 1
ATOM 2158 O O . SER B 1 136 ? -1.339 30.219 -0.304 1 49.66 136 SER B O 1
ATOM 2160 N N . ARG B 1 137 ? -0.398 30.391 1.363 1 44.12 137 ARG B N 1
ATOM 2161 C CA . ARG B 1 137 ? -1.438 31.172 2.029 1 44.12 137 ARG B CA 1
ATOM 2162 C C . ARG B 1 137 ? -1.603 32.531 1.378 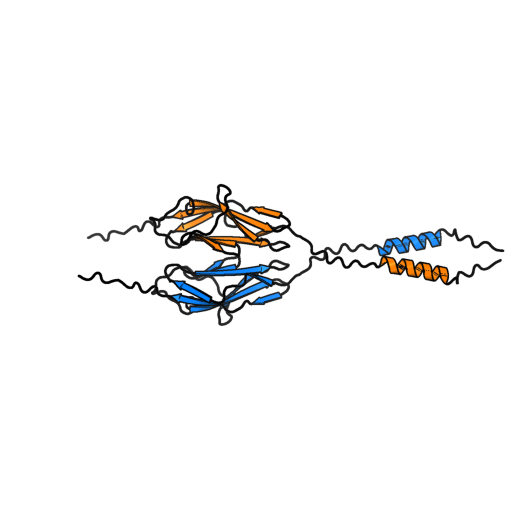1 44.12 137 ARG B C 1
ATOM 2164 O O . ARG B 1 137 ? -0.731 33.406 1.504 1 44.12 137 ARG B O 1
ATOM 2171 N N . HIS B 1 138 ? -2.146 32.688 0.266 1 43.56 138 HIS B N 1
ATOM 2172 C CA . HIS B 1 138 ? -2.59 34.062 -0.023 1 43.56 138 HIS B CA 1
ATOM 2173 C C . HIS B 1 138 ? -3.346 34.656 1.16 1 43.56 138 HIS B C 1
ATOM 2175 O O . HIS B 1 138 ? -4.441 34.219 1.494 1 43.56 138 HIS B O 1
ATOM 2181 N N . ARG B 1 139 ? -2.803 34.969 2.211 1 42.12 139 ARG B N 1
ATOM 2182 C CA . ARG B 1 139 ? -3.355 35.875 3.201 1 42.12 139 ARG B CA 1
ATOM 2183 C C . ARG B 1 139 ? -4.141 37 2.529 1 42.12 139 ARG B C 1
ATOM 2185 O O . ARG B 1 139 ? -3.57 37.812 1.807 1 42.12 139 ARG B O 1
ATOM 2192 N N . LYS B 1 140 ? -5.293 36.812 2.008 1 44.66 140 LYS B N 1
ATOM 2193 C CA . LYS B 1 140 ? -6.16 37.969 1.791 1 44.66 140 LYS B CA 1
ATOM 2194 C C . LYS B 1 140 ? -6.059 38.969 2.945 1 44.66 140 LYS B C 1
ATOM 2196 O O . LYS B 1 140 ? -6.348 38.625 4.094 1 44.66 140 LYS B O 1
ATOM 2201 N N . GLN B 1 141 ? -5.125 39.844 2.986 1 39.22 141 GLN B N 1
ATOM 2202 C CA . GLN B 1 141 ? -5.102 41.031 3.805 1 39.22 141 GLN B CA 1
ATOM 2203 C C . GLN B 1 141 ? -6.488 41.688 3.883 1 39.22 141 GLN B C 1
ATOM 2205 O O . GLN B 1 141 ? -7.062 42.062 2.859 1 39.22 141 GLN B O 1
ATOM 2210 N N . CYS B 1 142 ? -7.359 41.25 4.734 1 39.44 142 CYS B N 1
ATOM 2211 C CA . CYS B 1 142 ? -8.531 42.094 5.02 1 39.44 142 CYS B CA 1
ATOM 2212 C C . CYS B 1 142 ? -8.164 43.562 5.023 1 39.44 142 CYS B C 1
ATOM 2214 O O . CYS B 1 142 ? -7.215 43.969 5.695 1 39.44 142 CYS B O 1
ATOM 2216 N N . PRO B 1 143 ? -8.375 44.156 3.943 1 41.03 143 PRO B N 1
ATOM 2217 C CA . PRO B 1 143 ? -8.125 45.594 4.09 1 41.03 143 PRO B CA 1
ATOM 2218 C C . PRO B 1 143 ? -8.492 46.125 5.473 1 41.03 143 PRO B C 1
ATOM 2220 O O . PRO B 1 143 ? -9.391 45.594 6.129 1 41.03 143 PRO B O 1
ATOM 2223 N N . ASP B 1 144 ? -7.695 47 6.156 1 33.03 144 ASP B N 1
ATOM 2224 C CA . ASP B 1 144 ? -8.195 47.844 7.215 1 33.03 144 ASP B CA 1
ATOM 2225 C C . ASP B 1 144 ? -9.469 48.594 6.781 1 33.03 144 ASP B C 1
ATOM 2227 O O . ASP B 1 144 ? -9.586 49 5.625 1 33.03 144 ASP B O 1
#

Radius of gyration: 32.12 Å; Cα contacts (8 Å, |Δi|>4): 565; chains: 2; bounding box: 41×127×72 Å

Sequence (288 aa):
MRCIRINDPMVTMALLLALWMNFGFTLAFDSHLRGPSFVMEPPPRLEFSNSSGGWLDCSASGSPQPTIDWLSVDGTSVGDVGGVRRVLRNGTLVLLPFPAAAFRQDIHNTIYRCVASNTVGRVISRDVQVRAGKRSRHRKQCPDMRCIRINDPMVTMALLLALWMNFGFTLAFDSHLRGPSFVMEPPPRLEFSNSSGGWLDCSASGSPQPTIDWLSVDGTSVGDVGGVRRVLRNGTLVLLPFPAAAFRQDIHNTIYRCVASNTVGRVISRDVQVRAGKRSRHRKQCPD

Nearest PDB structures (foldseek):
  4x9b-assembly1_A  TM=9.862E-01  e=1.627E-14  Drosophila melanogaster
  4x83-assembly2_D  TM=9.751E-01  e=9.066E-14  Drosophila melanogaster
  4x9i-assembly1_B  TM=9.707E-01  e=1.970E-13  Drosophila melanogaster
  4x8x-assembly1_A  TM=9.678E-01  e=2.599E-13  Drosophila melanogaster
  4x9f-assembly1_B  TM=9.664E-01  e=3.830E-13  Drosophila melanogaster